Protein AF-A0A6F8XKC9-F1 (afdb_monomer)

Sequence (274 aa):
MTTPLPLPPPVPLPIDAAGFDDLIERVRRLLQRVSDTADRLVDNALGVARGLPAFLARRVVRLIEEFVELVRRLRALVLRMVAPAGNPARVWETGRRWVEDFAGPLSDQVGKIDPDHLAAGYEWEGRAADAYLDAAARQRAALTALQTIGGDLDTALSRLAIGICGFWLAIAAALCSAVLQMIGAAIAAASGAGAPAALVLATTTVATACAAIAGAAAALAAVVEWVSDAITTIRHRLADHGAFPDGAWPAPASTRFADASMTDGTPSDWTLDR

Solvent-accessible surface area (backbone atoms only — not comparable to full-atom values): 14547 Å² total; per-residue (Å²): 136,82,73,78,74,76,76,76,79,81,80,76,70,94,56,52,60,67,56,45,54,53,46,53,51,48,38,53,54,38,53,49,49,40,50,59,44,48,53,53,32,47,54,38,34,54,59,43,32,74,78,43,60,70,73,56,24,52,52,43,52,52,46,46,53,56,33,53,52,48,52,51,50,46,49,53,54,52,55,66,49,57,77,73,65,74,55,39,49,61,39,29,51,52,11,48,44,34,32,64,75,45,19,44,60,34,50,58,48,35,65,68,42,30,55,94,74,35,64,53,73,80,79,44,79,57,75,69,36,52,45,48,46,54,29,32,49,43,41,31,49,31,38,50,53,52,29,50,48,20,51,52,46,22,54,40,28,38,51,46,19,48,37,52,52,52,31,53,50,47,43,40,50,34,40,51,53,33,39,57,53,33,51,54,21,33,57,40,15,65,67,49,86,35,22,64,61,19,42,53,51,36,37,50,40,51,52,50,31,46,51,50,42,52,51,31,51,52,56,37,49,55,47,52,50,53,38,50,51,50,53,50,52,47,50,51,57,73,69,44,41,89,48,17,57,95,77,34,77,57,70,60,60,58,75,67,55,65,76,78,55,74,78,78,83,56,96,52,66,62,71,80,87,126

Radius of gyration: 32.86 Å; Cα contacts (8 Å, |Δi|>4): 281; chains: 1; bounding box: 74×29×102 Å

Foldseek 3Di:
DPDPPPQPPQDDAPAAQVRLVVLLVLLVVLLVLLVVLLVLLLVLLQVLLVVDDPVVSVLSVVLNVLLVVLNVVLSVVSVVCSVCLDGLNVLLVVLVCLQVVPLVVLVVVLVVLQLVPDCLVVPPDDPLSVLSNVLSVLLSLLSSLSSVLSSLSNVLSSLLSNLSVQLSVQLSVLSVQLSVQSNVLSVQSNVSVRSSVSSVSNSVSSVVSVVSNVVSVVSSVVSVVVSVVSVVVSVVSLVDCPSPPVSHRRDRPVVQCVVVDCPDPRPNPPDDDD

pLDDT: mean 86.4, std 12.62, range [37.88, 97.44]

Nearest PDB structures (foldseek):
  3o1h-assembly1_A  TM=2.817E-01  e=2.895E-01  Vibrio parahaemolyticus
  3qwe-assembly1_A-2  TM=2.199E-01  e=7.852E-01  Homo sapiens

Mean predicted aligned error: 8.28 Å

Secondary structure (DSSP, 8-state):
--PPPPPPPPPPPSS-HHHHHHHHHHHHHHHHHHHHHHHHHHHHHHHHHTTS-HHHHHHHHHHHHHHHHHHHHHHHHHHHHHTT---HHHHHHHHHHIIIIIIHHHHHHHHHT-GGG-THHHH--SHHHHHHHHHHHHHHHHHHHHHHHHHHHHHHHHHHHHHHHHHHHHHHHHHHHHHHHHHHHHHHHHTSTTHHHHHHHHHHHHHHHHHHHHHHHHHHHHHHHHHHHHHHHHHHHHH-TTSSGGGS----GGGGGTT--SSS--TT------

Organism: NCBI:txid1076124

Structure (mmCIF, N/CA/C/O backbone):
data_AF-A0A6F8XKC9-F1
#
_entry.id   AF-A0A6F8XKC9-F1
#
loop_
_atom_site.group_PDB
_atom_site.id
_atom_site.type_symbol
_atom_site.label_atom_id
_atom_site.label_alt_id
_atom_site.label_comp_id
_atom_site.label_asym_id
_atom_site.label_entity_id
_atom_site.label_seq_id
_atom_site.pdbx_PDB_ins_code
_atom_site.Cartn_x
_atom_site.Cartn_y
_atom_site.Cartn_z
_atom_site.occupancy
_atom_site.B_iso_or_equiv
_atom_site.auth_seq_id
_atom_site.auth_comp_id
_atom_site.auth_asym_id
_atom_site.auth_atom_id
_atom_site.pdbx_PDB_model_num
ATOM 1 N N . MET A 1 1 ? -18.068 15.557 32.771 1.00 40.53 1 MET A N 1
ATOM 2 C CA . MET A 1 1 ? -18.751 14.864 31.660 1.00 40.53 1 MET A CA 1
ATOM 3 C C . MET A 1 1 ? -18.073 15.234 30.353 1.00 40.53 1 MET A C 1
ATOM 5 O O . MET A 1 1 ? -18.294 16.322 29.844 1.00 40.53 1 MET A O 1
ATOM 9 N N . THR A 1 2 ? -17.182 14.384 29.849 1.00 37.88 2 THR A N 1
ATOM 10 C CA . THR A 1 2 ? -16.664 14.490 28.478 1.00 37.88 2 THR A CA 1
ATOM 11 C C . THR A 1 2 ? -17.641 13.761 27.573 1.00 37.88 2 THR A C 1
ATOM 13 O O . THR A 1 2 ? -17.734 12.538 27.630 1.00 37.88 2 THR A O 1
ATOM 16 N N . THR A 1 3 ? -18.412 14.509 26.786 1.00 43.16 3 THR A N 1
ATOM 17 C CA . THR A 1 3 ? -19.211 13.966 25.685 1.00 43.16 3 THR A CA 1
ATOM 18 C C . THR A 1 3 ? -18.301 13.066 24.842 1.00 43.16 3 THR A C 1
ATOM 20 O O . THR A 1 3 ? -17.186 13.505 24.533 1.00 43.16 3 THR A O 1
ATOM 23 N N . PRO A 1 4 ? -18.699 11.823 24.504 1.00 48.69 4 PRO A N 1
ATOM 24 C CA . PRO A 1 4 ? -17.891 10.981 23.633 1.00 48.69 4 PRO A CA 1
ATOM 25 C C . PRO A 1 4 ? -17.605 11.769 22.355 1.00 48.69 4 PRO A C 1
ATOM 27 O O . PRO A 1 4 ? -18.525 12.296 21.724 1.00 48.69 4 PRO A O 1
ATOM 30 N N . LEU A 1 5 ? -16.316 11.941 22.048 1.00 49.34 5 LEU A N 1
ATOM 31 C CA . LEU A 1 5 ? -15.878 12.679 20.870 1.00 49.34 5 LEU A CA 1
ATOM 32 C C . LEU A 1 5 ? -16.593 12.080 19.652 1.00 49.34 5 LEU A C 1
ATOM 34 O O . LEU A 1 5 ? -16.543 10.857 19.483 1.00 49.34 5 LEU A O 1
ATOM 38 N N . PRO A 1 6 ? -17.272 12.898 18.825 1.00 56.84 6 PRO A N 1
ATOM 39 C CA . PRO A 1 6 ? -17.874 12.402 17.601 1.00 56.84 6 PRO A CA 1
ATOM 40 C C . PRO A 1 6 ? -16.792 11.692 16.794 1.00 56.84 6 PRO A C 1
ATOM 42 O O . PRO A 1 6 ? -15.686 12.220 16.638 1.00 56.84 6 PRO A O 1
ATOM 45 N N . LEU A 1 7 ? -17.105 10.478 16.333 1.00 58.25 7 LEU A N 1
ATOM 46 C CA . LEU A 1 7 ? -16.176 9.707 15.520 1.00 58.25 7 LEU A CA 1
ATOM 47 C C . LEU A 1 7 ? -15.734 10.583 14.337 1.00 58.25 7 LEU A C 1
ATOM 49 O O . LEU A 1 7 ? -16.585 11.232 13.715 1.00 58.25 7 LEU A O 1
ATOM 53 N N . PRO A 1 8 ? -14.424 10.662 14.048 1.00 56.69 8 PRO A N 1
ATOM 54 C CA . PRO A 1 8 ? -13.951 11.437 12.916 1.00 56.69 8 PRO A CA 1
ATOM 55 C C . PRO A 1 8 ? -14.656 10.945 11.644 1.00 56.69 8 PRO A C 1
ATOM 57 O O . PRO A 1 8 ? -14.865 9.739 11.493 1.00 56.69 8 PRO A O 1
ATOM 60 N N . PRO A 1 9 ? -15.051 11.852 10.732 1.00 61.00 9 PRO A N 1
ATOM 61 C CA . PRO A 1 9 ? -15.710 11.444 9.504 1.00 61.00 9 PRO A CA 1
ATOM 62 C C . PRO A 1 9 ? -14.794 10.496 8.718 1.00 61.00 9 PRO A C 1
ATOM 64 O O . PRO A 1 9 ? -13.578 10.725 8.672 1.00 61.00 9 PRO A O 1
ATOM 67 N N . PRO A 1 10 ? -15.353 9.448 8.087 1.00 63.78 10 PRO A N 1
ATOM 68 C CA . PRO A 1 10 ? -14.556 8.482 7.353 1.00 63.78 10 PRO A CA 1
ATOM 69 C C . PRO A 1 10 ? -13.802 9.196 6.234 1.00 63.78 10 PRO A C 1
ATOM 71 O O . PRO A 1 10 ? -14.383 9.954 5.451 1.00 63.78 10 PRO A O 1
ATOM 74 N N . VAL A 1 11 ? -12.494 8.952 6.154 1.00 71.69 11 VAL A N 1
ATOM 75 C CA . VAL A 1 11 ? -11.682 9.487 5.061 1.00 71.69 11 VAL A CA 1
ATOM 76 C C . VAL A 1 11 ? -12.147 8.803 3.773 1.00 71.69 11 VAL A C 1
ATOM 78 O O . VAL A 1 11 ? -12.143 7.567 3.711 1.00 71.69 11 VAL A O 1
ATOM 81 N N . PRO A 1 12 ? -12.579 9.565 2.751 1.00 78.62 12 PRO A N 1
ATOM 82 C CA . PRO A 1 12 ? -13.036 8.971 1.508 1.00 78.62 12 PRO A CA 1
ATOM 83 C C . PRO A 1 12 ? -11.882 8.232 0.836 1.00 78.62 12 PRO A C 1
ATOM 85 O O . PRO A 1 12 ? -10.739 8.700 0.830 1.00 78.62 12 PRO A O 1
ATOM 88 N N . LEU A 1 13 ? -12.189 7.077 0.246 1.00 84.06 13 LEU A N 1
ATOM 89 C CA . LEU A 1 13 ? -11.218 6.377 -0.577 1.00 84.06 13 LEU A CA 1
ATOM 90 C C . LEU A 1 13 ? -10.828 7.243 -1.781 1.00 84.06 13 LEU A C 1
ATOM 92 O O . LEU A 1 13 ? -11.715 7.739 -2.477 1.00 84.06 13 LEU A O 1
ATOM 96 N N . PRO A 1 14 ? -9.524 7.383 -2.081 1.00 83.25 14 PRO A N 1
ATOM 97 C CA . PRO A 1 14 ? -9.083 8.115 -3.265 1.00 83.25 14 PRO A CA 1
ATOM 98 C C . PRO A 1 14 ? -9.543 7.474 -4.580 1.00 83.25 14 PRO A C 1
ATOM 100 O O . PRO A 1 14 ? -9.649 8.160 -5.593 1.00 83.25 14 PRO A O 1
ATOM 103 N N . ILE A 1 15 ? -9.751 6.154 -4.574 1.00 87.44 15 ILE A N 1
ATOM 104 C CA . ILE A 1 15 ? -10.117 5.348 -5.739 1.00 87.44 15 ILE A CA 1
ATOM 105 C C . ILE A 1 15 ? -11.102 4.273 -5.275 1.00 87.44 15 ILE A C 1
ATOM 107 O O . ILE A 1 15 ? -10.878 3.636 -4.243 1.00 87.44 15 ILE A O 1
ATOM 111 N N . ASP A 1 16 ? -12.181 4.079 -6.026 1.00 89.31 16 ASP A N 1
ATOM 112 C CA . ASP A 1 16 ? -13.144 3.001 -5.810 1.00 89.31 16 ASP A CA 1
ATOM 113 C C . ASP A 1 16 ? -12.623 1.650 -6.342 1.00 89.31 16 ASP A C 1
ATOM 115 O O . ASP A 1 16 ? -11.510 1.541 -6.860 1.00 89.31 16 ASP A O 1
ATOM 119 N N . ALA A 1 17 ? -13.410 0.581 -6.185 1.00 88.56 17 ALA A N 1
ATOM 120 C CA . ALA A 1 17 ? -12.998 -0.759 -6.612 1.00 88.56 17 ALA A CA 1
ATOM 121 C C . ALA A 1 17 ? -12.720 -0.833 -8.126 1.00 88.56 17 ALA A C 1
ATOM 123 O O . ALA A 1 17 ? -11.692 -1.367 -8.535 1.00 88.56 17 ALA A O 1
ATOM 124 N N . ALA A 1 18 ? -13.601 -0.249 -8.944 1.00 90.50 18 ALA A N 1
ATOM 125 C CA . ALA A 1 18 ? -13.449 -0.240 -10.397 1.00 90.50 18 ALA A CA 1
ATOM 126 C C . ALA A 1 18 ? -12.224 0.578 -10.832 1.00 90.50 18 ALA A C 1
ATOM 128 O O . ALA A 1 18 ? -11.403 0.104 -11.618 1.00 90.50 18 ALA A O 1
ATOM 129 N N . GLY A 1 19 ? -12.041 1.772 -10.263 1.00 92.19 19 GLY A N 1
ATOM 130 C CA . GLY A 1 19 ? -10.867 2.596 -10.518 1.00 92.19 19 GLY A CA 1
ATOM 131 C C . GLY A 1 19 ? -9.566 1.928 -10.071 1.00 92.19 19 GLY A C 1
ATOM 132 O O . GLY A 1 19 ? -8.515 2.161 -10.673 1.00 92.19 19 GLY A O 1
ATOM 133 N N . PHE A 1 20 ? -9.608 1.080 -9.038 1.00 94.38 20 PHE A N 1
ATOM 134 C CA . PHE A 1 20 ? -8.446 0.312 -8.601 1.00 94.38 20 PHE A CA 1
ATOM 135 C C . PHE A 1 20 ? -8.072 -0.776 -9.613 1.00 94.38 20 PHE A C 1
ATOM 137 O O . PHE A 1 20 ? -6.900 -0.885 -9.979 1.00 94.38 20 PHE A O 1
ATOM 144 N N . ASP A 1 21 ? -9.046 -1.527 -10.124 1.00 93.75 21 ASP A N 1
ATOM 145 C CA . ASP A 1 21 ? -8.809 -2.522 -11.174 1.00 93.75 21 ASP A CA 1
ATOM 146 C C . ASP A 1 21 ? -8.243 -1.865 -12.447 1.00 93.75 21 ASP A C 1
ATOM 148 O O . ASP A 1 21 ? -7.247 -2.336 -13.013 1.00 93.75 21 ASP A O 1
ATOM 152 N N . ASP A 1 22 ? -8.789 -0.708 -12.833 1.00 95.56 22 ASP A N 1
ATOM 153 C CA . ASP A 1 22 ? -8.279 0.107 -13.940 1.00 95.56 22 ASP A CA 1
ATOM 154 C C . ASP A 1 22 ? -6.838 0.584 -13.708 1.00 95.56 22 ASP A C 1
ATOM 156 O O . ASP A 1 22 ? -6.030 0.633 -14.648 1.00 95.56 22 ASP A O 1
ATOM 160 N N . LEU A 1 23 ? -6.488 0.928 -12.466 1.00 96.25 23 LEU A N 1
ATOM 161 C CA . LEU A 1 23 ? -5.134 1.321 -12.080 1.00 96.25 23 LEU A CA 1
ATOM 162 C C . LEU A 1 23 ? -4.154 0.149 -12.197 1.00 96.25 23 LEU A C 1
ATOM 164 O O . LEU A 1 23 ? -3.072 0.324 -12.767 1.00 96.25 23 LEU A O 1
ATOM 168 N N . ILE A 1 24 ? -4.517 -1.042 -11.715 1.00 96.00 24 ILE A N 1
ATOM 169 C CA . ILE A 1 24 ? -3.687 -2.249 -11.854 1.00 96.00 24 ILE A CA 1
ATOM 170 C C . ILE A 1 24 ? -3.470 -2.577 -13.330 1.00 96.00 24 ILE A C 1
ATOM 172 O O . ILE A 1 24 ? -2.340 -2.841 -13.757 1.00 96.00 24 ILE A O 1
ATOM 176 N N . GLU A 1 25 ? -4.519 -2.494 -14.143 1.00 95.75 25 GLU A N 1
ATOM 177 C CA . GLU A 1 25 ? -4.409 -2.746 -15.576 1.00 95.75 25 GLU A CA 1
ATOM 178 C C . GLU A 1 25 ? -3.569 -1.665 -16.273 1.00 95.75 25 GLU A C 1
ATOM 180 O O . GLU A 1 25 ? -2.736 -1.959 -17.134 1.00 95.75 25 GLU A O 1
ATOM 185 N N . ARG A 1 26 ? -3.668 -0.402 -15.841 1.00 96.38 26 ARG A N 1
ATOM 186 C CA . ARG A 1 26 ? -2.768 0.668 -16.295 1.00 96.38 26 ARG A CA 1
ATOM 187 C C . ARG A 1 26 ? -1.309 0.371 -15.957 1.00 96.38 26 ARG A C 1
ATOM 189 O O . ARG A 1 26 ? -0.455 0.592 -16.815 1.00 96.38 26 ARG A O 1
ATOM 196 N N . VAL A 1 27 ? -1.011 -0.131 -14.760 1.00 97.06 27 VAL A N 1
ATOM 197 C CA . VAL A 1 27 ? 0.348 -0.535 -14.366 1.00 97.06 27 VAL A CA 1
ATOM 198 C C . VAL A 1 27 ? 0.868 -1.653 -15.269 1.00 97.06 27 VAL A C 1
ATOM 200 O O . VAL A 1 27 ? 1.987 -1.543 -15.773 1.00 97.06 27 VAL A O 1
ATOM 203 N N . ARG A 1 28 ? 0.057 -2.679 -15.561 1.00 96.12 28 ARG A N 1
ATOM 204 C CA . ARG A 1 28 ? 0.429 -3.755 -16.502 1.00 96.12 28 ARG A CA 1
ATOM 205 C C . ARG A 1 28 ? 0.722 -3.216 -17.900 1.00 96.12 28 ARG A C 1
ATOM 207 O O . ARG A 1 28 ? 1.771 -3.526 -18.464 1.00 96.12 28 ARG A O 1
ATOM 214 N N . ARG A 1 29 ? -0.149 -2.352 -18.434 1.00 97.12 29 ARG A N 1
ATOM 215 C CA . ARG A 1 29 ? 0.058 -1.704 -19.742 1.00 97.12 29 ARG A CA 1
ATOM 216 C C . ARG A 1 29 ? 1.333 -0.866 -19.777 1.00 97.12 29 ARG A C 1
ATOM 218 O O . ARG A 1 29 ? 2.063 -0.908 -20.763 1.00 97.12 29 ARG A O 1
ATOM 225 N N . LEU A 1 30 ? 1.611 -0.096 -18.725 1.00 97.25 30 LEU A N 1
ATOM 226 C CA . LEU A 1 30 ? 2.836 0.702 -18.634 1.00 97.25 30 LEU A CA 1
ATOM 227 C C . LEU A 1 30 ? 4.079 -0.188 -18.569 1.00 97.25 30 LEU A C 1
ATOM 229 O O . LEU A 1 30 ? 5.056 0.097 -19.254 1.00 97.25 30 LEU A O 1
ATOM 233 N N . LEU A 1 31 ? 4.028 -1.287 -17.818 1.00 96.50 31 LEU A N 1
ATOM 234 C CA . LEU A 1 31 ? 5.126 -2.247 -17.742 1.00 96.50 31 LEU A CA 1
ATOM 235 C C . LEU A 1 31 ? 5.408 -2.920 -19.094 1.00 96.50 31 LEU A C 1
ATOM 237 O O . LEU A 1 31 ? 6.569 -3.096 -19.471 1.00 96.50 31 LEU A O 1
ATOM 241 N N . GLN A 1 32 ? 4.356 -3.249 -19.847 1.00 96.81 32 GLN A N 1
ATOM 242 C CA . GLN A 1 32 ? 4.504 -3.754 -21.210 1.00 96.81 32 GLN A CA 1
ATOM 243 C C . GLN A 1 32 ? 5.158 -2.704 -22.115 1.00 96.81 32 GLN A C 1
ATOM 245 O O . GLN A 1 32 ? 6.138 -3.005 -22.785 1.00 96.81 32 GLN A O 1
ATOM 250 N N . ARG A 1 33 ? 4.705 -1.444 -22.054 1.00 96.50 33 ARG A N 1
ATOM 251 C CA . ARG A 1 33 ? 5.308 -0.344 -22.828 1.00 96.50 33 ARG A CA 1
ATOM 252 C C . ARG A 1 33 ? 6.779 -0.108 -22.497 1.00 96.50 33 ARG A C 1
ATOM 2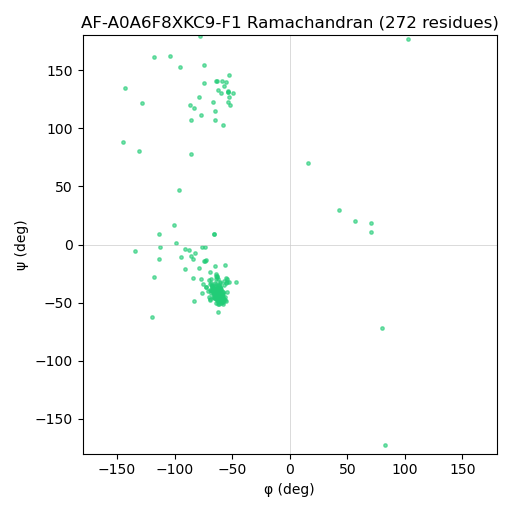54 O O . ARG A 1 33 ? 7.539 0.227 -23.404 1.00 96.50 33 ARG A O 1
ATOM 261 N N . VAL A 1 34 ? 7.187 -0.267 -21.235 1.00 95.44 34 VAL A N 1
ATOM 262 C CA . VAL A 1 34 ? 8.609 -0.236 -20.851 1.00 95.44 34 VAL A CA 1
ATOM 263 C C . VAL A 1 34 ? 9.373 -1.324 -21.603 1.00 95.44 34 VAL A C 1
ATOM 265 O O . VAL A 1 34 ? 10.406 -1.025 -22.190 1.00 95.44 34 VAL A O 1
ATOM 268 N N . SER A 1 35 ? 8.848 -2.550 -21.643 1.00 95.62 35 SER A N 1
ATOM 269 C CA . SER A 1 35 ? 9.491 -3.677 -22.334 1.00 95.62 35 SER A CA 1
ATOM 270 C C . SER A 1 35 ? 9.589 -3.427 -23.844 1.00 95.62 35 SER A C 1
ATOM 272 O O . SER A 1 35 ? 10.686 -3.447 -24.391 1.00 95.62 35 SER A O 1
ATOM 274 N N . ASP A 1 36 ? 8.485 -3.044 -24.491 1.00 96.06 36 ASP A N 1
ATOM 275 C CA . ASP A 1 36 ? 8.463 -2.767 -25.934 1.00 96.06 36 ASP A CA 1
ATOM 276 C C . ASP A 1 36 ? 9.422 -1.620 -26.317 1.00 96.06 36 ASP A C 1
ATOM 278 O O . ASP A 1 36 ? 10.050 -1.625 -27.376 1.00 96.06 36 ASP A O 1
ATOM 282 N N . THR A 1 37 ? 9.534 -0.601 -25.458 1.00 94.50 37 THR A N 1
ATOM 283 C CA . THR A 1 37 ? 10.434 0.540 -25.687 1.00 94.50 37 THR A CA 1
ATOM 284 C C . THR A 1 37 ? 11.893 0.163 -25.421 1.00 94.50 37 THR A C 1
ATOM 286 O O . THR A 1 37 ? 12.781 0.651 -26.120 1.00 94.50 37 THR A O 1
ATOM 289 N N . ALA A 1 38 ? 12.148 -0.718 -24.448 1.00 94.56 38 ALA A N 1
ATOM 290 C CA . ALA A 1 38 ? 13.472 -1.271 -24.193 1.00 94.56 38 ALA A CA 1
ATOM 291 C C . ALA A 1 38 ? 13.973 -2.077 -25.395 1.00 94.56 38 ALA A C 1
ATOM 293 O O . ALA A 1 38 ? 15.091 -1.836 -25.845 1.00 94.56 38 ALA A O 1
ATOM 294 N N . ASP A 1 39 ? 13.137 -2.950 -25.958 1.00 95.50 39 ASP A N 1
ATOM 295 C CA . ASP A 1 39 ? 13.497 -3.767 -27.121 1.00 95.50 39 ASP A CA 1
ATOM 296 C C . ASP A 1 39 ? 13.863 -2.884 -28.324 1.00 95.50 39 ASP A C 1
ATOM 298 O O . ASP A 1 39 ? 14.934 -3.037 -28.909 1.00 95.50 39 ASP A O 1
ATOM 302 N N . ARG A 1 40 ? 13.058 -1.850 -28.611 1.00 92.69 40 ARG A N 1
ATOM 303 C CA . ARG A 1 40 ? 13.369 -0.864 -29.667 1.00 92.69 40 ARG A CA 1
ATOM 304 C C . ARG A 1 40 ? 14.686 -0.130 -29.429 1.00 92.69 40 ARG A C 1
ATOM 306 O O . ARG A 1 40 ? 15.431 0.122 -30.375 1.00 92.69 40 ARG A O 1
ATOM 313 N N . LEU A 1 41 ? 14.966 0.259 -28.184 1.00 92.31 41 LEU A N 1
ATOM 314 C CA . LEU A 1 41 ? 16.217 0.931 -27.837 1.00 92.31 41 LEU A CA 1
ATOM 315 C C . LEU A 1 41 ? 17.418 0.009 -28.076 1.00 92.31 41 LEU A C 1
ATOM 317 O O . LEU A 1 41 ? 18.423 0.452 -28.635 1.00 92.31 41 LEU A O 1
ATOM 321 N N . VAL A 1 42 ? 17.305 -1.259 -27.675 1.00 94.06 42 VAL A N 1
ATOM 322 C CA . VAL A 1 42 ? 18.342 -2.277 -27.870 1.00 94.06 42 VAL A CA 1
ATOM 323 C C . VAL A 1 42 ? 18.582 -2.526 -29.356 1.00 94.06 42 VAL A C 1
ATOM 325 O O . VAL A 1 42 ? 19.732 -2.472 -29.789 1.00 94.06 42 VAL A O 1
ATOM 328 N N . ASP A 1 43 ? 17.528 -2.711 -30.148 1.00 93.00 43 ASP A N 1
ATOM 329 C CA . ASP A 1 43 ? 17.634 -2.931 -31.594 1.00 93.00 43 ASP A CA 1
ATOM 330 C C . ASP A 1 43 ? 18.317 -1.756 -32.302 1.00 93.00 43 ASP A C 1
ATOM 332 O O . ASP A 1 43 ? 19.253 -1.951 -33.086 1.00 93.00 43 ASP A O 1
ATOM 336 N N . ASN A 1 44 ? 17.917 -0.523 -31.971 1.00 90.00 44 ASN A N 1
ATOM 337 C CA . ASN A 1 44 ? 18.544 0.686 -32.503 1.00 90.00 44 ASN A CA 1
ATOM 338 C C . ASN A 1 44 ? 20.030 0.757 -32.124 1.00 90.00 44 ASN A C 1
ATOM 340 O O . ASN A 1 44 ? 20.885 1.006 -32.977 1.00 90.00 44 ASN A O 1
ATOM 344 N N . ALA A 1 45 ? 20.360 0.506 -30.856 1.00 88.94 45 ALA A N 1
ATOM 345 C CA . ALA A 1 45 ? 21.735 0.566 -30.374 1.00 88.94 45 ALA A CA 1
ATOM 346 C C . ALA A 1 45 ? 22.629 -0.529 -30.984 1.00 88.94 45 ALA A C 1
ATOM 348 O O . ALA A 1 45 ? 23.773 -0.248 -31.349 1.00 88.94 45 ALA A O 1
ATOM 349 N N . LEU A 1 46 ? 22.117 -1.754 -31.152 1.00 90.94 46 LEU A N 1
ATOM 350 C CA . LEU A 1 46 ? 22.820 -2.840 -31.845 1.00 90.94 46 LEU A CA 1
ATOM 351 C C . LEU A 1 46 ? 23.030 -2.522 -33.325 1.00 90.94 46 LEU A C 1
ATOM 353 O O . LEU A 1 46 ? 24.101 -2.810 -33.863 1.00 90.94 46 LEU A O 1
ATOM 357 N N . GLY A 1 47 ? 22.043 -1.903 -33.977 1.00 89.62 47 GLY A N 1
ATOM 358 C CA . GLY A 1 47 ? 22.163 -1.420 -35.352 1.00 89.62 47 GLY A CA 1
ATOM 359 C C . GLY A 1 47 ? 23.335 -0.453 -35.516 1.00 89.62 47 GLY A C 1
ATOM 360 O O . GLY A 1 47 ? 24.178 -0.650 -36.391 1.00 89.62 47 GLY A O 1
ATOM 361 N N . VAL A 1 48 ? 23.447 0.531 -34.619 1.00 87.19 48 VAL A N 1
ATOM 362 C CA . VAL A 1 48 ? 24.562 1.492 -34.608 1.00 87.19 48 VAL A CA 1
ATOM 363 C C . VAL A 1 48 ? 25.893 0.809 -34.291 1.00 87.19 48 VAL A C 1
ATOM 365 O O . VAL A 1 48 ? 26.894 1.085 -34.952 1.00 87.19 48 VAL A O 1
ATOM 368 N N . ALA A 1 49 ? 25.925 -0.111 -33.322 1.00 87.94 49 ALA A N 1
ATOM 369 C CA . ALA A 1 49 ? 27.152 -0.788 -32.899 1.00 87.94 49 ALA A CA 1
ATOM 370 C C . ALA A 1 49 ? 27.863 -1.531 -34.042 1.00 87.94 49 ALA A C 1
ATOM 372 O O . ALA A 1 49 ? 29.092 -1.585 -34.049 1.00 87.94 49 ALA A O 1
ATOM 373 N N . ARG A 1 50 ? 27.118 -2.051 -35.028 1.00 88.12 50 ARG A N 1
ATOM 374 C CA . ARG A 1 50 ? 27.680 -2.730 -36.213 1.00 88.12 50 ARG A CA 1
ATOM 375 C C . ARG A 1 50 ? 28.540 -1.814 -37.088 1.00 88.12 50 ARG A C 1
ATOM 377 O O . ARG A 1 50 ? 29.438 -2.308 -37.760 1.00 88.12 50 ARG A O 1
ATOM 384 N N . GLY A 1 51 ? 28.273 -0.507 -37.082 1.00 86.31 51 GLY A N 1
ATOM 385 C CA . GLY A 1 51 ? 29.037 0.488 -37.841 1.00 86.31 51 GLY A CA 1
ATOM 386 C C . GLY A 1 51 ? 30.215 1.099 -37.076 1.00 86.31 51 GLY A C 1
ATOM 387 O O . GLY A 1 51 ? 30.951 1.905 -37.641 1.00 86.31 51 GLY A O 1
ATOM 388 N N . LEU A 1 52 ? 30.397 0.759 -35.795 1.00 87.25 52 LEU A N 1
ATOM 389 C CA . LEU A 1 52 ? 31.398 1.385 -34.932 1.00 87.25 52 LEU A CA 1
ATOM 390 C C . LEU A 1 52 ? 32.715 0.590 -34.870 1.00 87.25 52 LEU A C 1
ATOM 392 O O . LEU A 1 52 ? 32.713 -0.639 -34.953 1.00 87.25 52 LEU A O 1
ATOM 396 N N . PRO A 1 53 ? 33.854 1.263 -34.607 1.00 89.81 53 PRO A N 1
ATOM 397 C CA . PRO A 1 53 ? 35.096 0.599 -34.224 1.00 89.81 53 PRO A CA 1
ATOM 398 C C . PRO A 1 53 ? 34.905 -0.359 -33.040 1.00 89.81 53 PRO A C 1
ATOM 400 O O . PRO A 1 53 ? 34.164 -0.067 -32.098 1.00 89.81 53 PRO A O 1
ATOM 403 N N . ALA A 1 54 ? 35.655 -1.465 -33.024 1.00 89.62 54 ALA A N 1
ATOM 404 C CA . ALA A 1 54 ? 35.486 -2.553 -32.054 1.00 89.62 54 ALA A CA 1
ATOM 405 C C . ALA A 1 54 ? 35.548 -2.124 -30.572 1.00 89.62 54 ALA A C 1
ATOM 407 O O . ALA A 1 54 ? 34.953 -2.769 -29.709 1.00 89.62 54 ALA A O 1
ATOM 408 N N . PHE A 1 55 ? 36.275 -1.055 -30.230 1.00 85.25 55 PHE A N 1
ATOM 409 C CA . PHE A 1 55 ? 36.309 -0.546 -28.854 1.00 85.25 55 PHE A CA 1
ATOM 410 C C . PHE A 1 55 ? 34.998 0.152 -28.446 1.00 85.25 55 PHE A C 1
ATOM 412 O O . PHE A 1 55 ? 34.549 -0.028 -27.315 1.00 85.25 55 PHE A O 1
ATOM 419 N N . LEU A 1 56 ? 34.349 0.881 -29.361 1.00 86.44 56 LEU A N 1
ATOM 420 C CA . LEU A 1 56 ? 33.052 1.523 -29.120 1.00 86.44 56 LEU A CA 1
ATOM 421 C C . LEU A 1 56 ? 31.910 0.510 -29.168 1.00 86.44 56 LEU A C 1
ATOM 423 O O . LEU A 1 56 ? 31.052 0.534 -28.289 1.00 86.44 56 LEU A O 1
ATOM 427 N N . ALA A 1 57 ? 31.935 -0.420 -30.126 1.00 89.00 57 ALA A N 1
ATOM 428 C CA . ALA A 1 57 ? 30.946 -1.492 -30.215 1.00 89.00 57 ALA A CA 1
ATOM 429 C C . ALA A 1 57 ? 30.890 -2.317 -28.914 1.00 89.00 57 ALA A C 1
ATOM 431 O O . ALA A 1 57 ? 29.814 -2.521 -28.356 1.00 89.00 57 ALA A O 1
ATOM 432 N N . ARG A 1 58 ? 32.053 -2.692 -28.352 1.00 90.06 58 ARG A N 1
ATOM 433 C CA . ARG A 1 58 ? 32.136 -3.380 -27.047 1.00 90.06 58 ARG A CA 1
ATOM 434 C C . ARG A 1 58 ? 31.531 -2.568 -25.900 1.00 90.06 58 ARG A C 1
ATOM 436 O O . ARG A 1 58 ? 30.895 -3.141 -25.020 1.00 90.06 58 ARG A O 1
ATOM 443 N N . ARG A 1 59 ? 31.717 -1.244 -25.897 1.00 88.12 59 ARG A N 1
ATOM 444 C CA . ARG A 1 59 ? 31.126 -0.362 -24.879 1.00 88.12 59 ARG A CA 1
ATOM 445 C C . ARG A 1 59 ? 29.601 -0.314 -24.989 1.00 88.12 59 ARG A C 1
ATOM 447 O O . ARG A 1 59 ? 28.933 -0.368 -23.965 1.00 88.12 59 ARG A O 1
ATOM 454 N N . VAL A 1 60 ? 29.066 -0.236 -26.207 1.00 89.44 60 VAL A N 1
ATOM 455 C CA . VAL A 1 60 ? 27.615 -0.241 -26.458 1.00 89.44 60 VAL A CA 1
ATOM 456 C C . VAL A 1 60 ? 26.986 -1.561 -26.013 1.00 89.44 60 VAL A C 1
ATOM 458 O O . VAL A 1 60 ? 25.994 -1.536 -25.295 1.00 89.44 60 VAL A O 1
ATOM 461 N N . VAL A 1 61 ? 27.593 -2.701 -26.359 1.00 92.12 61 VAL A N 1
ATOM 462 C CA . VAL A 1 61 ? 27.099 -4.028 -25.945 1.00 92.12 61 VAL A CA 1
ATOM 463 C C . VAL A 1 61 ? 27.035 -4.155 -24.421 1.00 92.12 61 VAL A C 1
ATOM 465 O O . VAL A 1 61 ? 26.006 -4.566 -23.897 1.00 92.12 61 VAL A O 1
ATOM 468 N N . ARG A 1 62 ? 28.071 -3.711 -23.696 1.00 92.50 62 ARG A N 1
ATOM 469 C CA . ARG A 1 62 ? 28.058 -3.722 -22.222 1.00 92.50 62 ARG A CA 1
ATOM 470 C C . ARG A 1 62 ? 26.909 -2.892 -21.640 1.00 92.50 62 ARG A C 1
ATOM 472 O O . ARG A 1 62 ? 26.226 -3.339 -20.727 1.00 92.50 62 ARG A O 1
ATOM 479 N N . LEU A 1 63 ? 26.680 -1.694 -22.180 1.00 92.56 63 LEU A N 1
ATOM 480 C CA . LEU A 1 63 ? 25.586 -0.828 -21.730 1.00 92.56 63 LEU A CA 1
ATOM 481 C C . LEU A 1 63 ? 24.208 -1.448 -22.004 1.00 92.56 63 LEU A C 1
ATOM 483 O O . LEU A 1 63 ? 23.298 -1.288 -21.196 1.00 92.56 63 LEU A O 1
ATOM 487 N N . ILE A 1 64 ? 24.058 -2.168 -23.119 1.00 94.25 64 ILE A N 1
ATOM 488 C CA . ILE A 1 64 ? 22.841 -2.925 -23.436 1.00 94.25 64 ILE A CA 1
ATOM 489 C C . ILE A 1 64 ? 22.610 -4.036 -22.409 1.00 94.25 64 ILE A C 1
ATOM 491 O O . ILE A 1 64 ? 21.492 -4.181 -21.925 1.00 94.25 64 ILE A O 1
ATOM 495 N N . GLU A 1 65 ? 23.641 -4.807 -22.061 1.00 95.38 65 GLU A N 1
ATOM 496 C CA . GLU A 1 65 ? 23.534 -5.888 -21.070 1.00 95.38 65 GLU A CA 1
ATOM 497 C C . GLU A 1 65 ? 23.086 -5.355 -19.702 1.00 95.38 65 GLU A C 1
ATOM 499 O O . GLU A 1 65 ? 22.135 -5.878 -19.117 1.00 95.38 65 GLU A O 1
ATOM 504 N N . GLU A 1 66 ? 23.712 -4.272 -19.229 1.00 94.50 66 GLU A N 1
ATOM 505 C CA . GLU A 1 66 ? 23.337 -3.591 -17.982 1.00 94.50 66 GLU A CA 1
ATOM 506 C C . GLU A 1 66 ? 21.891 -3.073 -18.026 1.00 94.50 66 GLU A C 1
ATOM 508 O O . GLU A 1 66 ? 21.120 -3.266 -17.081 1.00 94.50 66 GLU A O 1
ATOM 513 N N . PHE A 1 67 ? 21.499 -2.450 -19.139 1.00 94.44 67 PHE A N 1
ATOM 514 C CA . PHE A 1 67 ? 20.149 -1.933 -19.344 1.00 94.44 67 PHE A CA 1
ATOM 515 C C . PHE A 1 67 ? 19.090 -3.045 -19.327 1.00 94.44 67 PHE A C 1
ATOM 517 O O . PHE A 1 67 ? 18.099 -2.955 -18.599 1.00 94.44 67 PHE A O 1
ATOM 524 N N . VAL A 1 68 ? 19.305 -4.119 -20.092 1.00 96.44 68 VAL A N 1
ATOM 525 C CA . VAL A 1 68 ? 18.377 -5.256 -20.188 1.00 96.44 68 VAL A CA 1
ATOM 526 C C . VAL A 1 68 ? 18.210 -5.938 -18.833 1.00 96.44 68 VAL A C 1
ATOM 528 O O . VAL A 1 68 ? 17.092 -6.296 -18.456 1.00 96.44 68 VAL A O 1
ATOM 531 N N . GLU A 1 69 ? 19.293 -6.092 -18.072 1.00 96.12 69 GLU A N 1
ATOM 532 C CA . GLU A 1 69 ? 19.232 -6.649 -16.722 1.00 96.12 69 GLU A CA 1
ATOM 533 C C . GLU A 1 69 ? 18.373 -5.783 -15.788 1.00 96.12 69 GLU A C 1
ATOM 535 O O . GLU A 1 69 ? 17.519 -6.306 -15.066 1.00 96.12 69 GLU A O 1
ATOM 540 N N . LEU A 1 70 ? 18.513 -4.455 -15.837 1.00 94.75 70 LEU A N 1
ATOM 541 C CA . LEU A 1 70 ? 17.667 -3.553 -15.051 1.00 94.75 70 LEU A CA 1
ATOM 542 C C . LEU A 1 70 ? 16.192 -3.621 -15.457 1.00 94.75 70 LEU A C 1
ATOM 544 O O . LEU A 1 70 ? 15.328 -3.660 -14.580 1.00 94.75 70 LEU A O 1
ATOM 548 N N . VAL A 1 71 ? 15.886 -3.683 -16.755 1.00 96.88 71 VAL A N 1
ATOM 549 C CA . VAL A 1 71 ? 14.502 -3.828 -17.244 1.00 96.88 71 VAL A CA 1
ATOM 550 C C . VAL A 1 71 ? 13.890 -5.144 -16.756 1.00 96.88 71 VAL A C 1
ATOM 552 O O . VAL A 1 71 ? 12.748 -5.165 -16.289 1.00 96.88 71 VAL A O 1
ATOM 555 N N . ARG A 1 72 ? 14.654 -6.243 -16.781 1.00 96.69 72 ARG A N 1
ATOM 556 C CA . ARG A 1 72 ? 14.211 -7.539 -16.239 1.00 96.69 72 ARG A CA 1
ATOM 557 C C . ARG A 1 72 ? 13.938 -7.469 -14.742 1.00 96.69 72 ARG A C 1
ATOM 559 O O . ARG A 1 72 ? 12.903 -7.969 -14.302 1.00 96.69 72 ARG A O 1
ATOM 566 N N . ARG A 1 73 ? 14.820 -6.827 -13.970 1.00 94.75 73 ARG A N 1
ATOM 567 C CA . ARG A 1 73 ? 14.628 -6.620 -12.524 1.00 94.75 73 ARG A CA 1
ATOM 568 C C . ARG A 1 73 ? 13.384 -5.799 -12.232 1.00 94.75 73 ARG A C 1
ATOM 570 O O . ARG A 1 73 ? 12.578 -6.219 -11.407 1.00 94.75 73 ARG A O 1
ATOM 577 N N . LEU A 1 74 ? 13.195 -4.683 -12.937 1.00 94.69 74 LEU A N 1
ATOM 578 C CA . LEU A 1 74 ? 12.002 -3.843 -12.822 1.00 94.69 74 LEU A CA 1
ATOM 579 C C . LEU A 1 74 ? 10.732 -4.665 -13.076 1.00 94.69 74 LEU A C 1
ATOM 581 O O . LEU A 1 74 ? 9.797 -4.639 -12.277 1.00 94.69 74 LEU A O 1
ATOM 585 N N . ARG A 1 75 ? 10.719 -5.448 -14.159 1.00 95.31 75 ARG A N 1
ATOM 586 C CA . ARG A 1 75 ? 9.587 -6.307 -14.518 1.00 95.31 75 ARG A CA 1
ATOM 587 C C . ARG A 1 75 ? 9.303 -7.368 -13.465 1.00 95.31 75 ARG A C 1
ATOM 589 O O . ARG A 1 75 ? 8.153 -7.517 -13.063 1.00 95.31 75 ARG A O 1
ATOM 596 N N . ALA A 1 76 ? 10.325 -8.081 -13.005 1.00 94.06 76 ALA A N 1
ATOM 597 C CA . ALA A 1 76 ? 10.172 -9.090 -11.962 1.00 94.06 76 ALA A CA 1
ATOM 598 C C . ALA A 1 76 ? 9.629 -8.479 -10.661 1.00 94.06 76 ALA A C 1
ATOM 600 O O . ALA A 1 76 ? 8.729 -9.044 -10.042 1.00 94.06 76 ALA A O 1
ATOM 601 N N . LEU A 1 77 ? 10.138 -7.303 -10.284 1.00 92.38 77 LEU A N 1
ATOM 602 C CA . LEU A 1 77 ? 9.719 -6.575 -9.093 1.00 92.38 77 LEU A CA 1
ATOM 603 C C . LEU A 1 77 ? 8.236 -6.191 -9.171 1.00 92.38 77 LEU A C 1
ATOM 605 O O . LEU A 1 77 ? 7.481 -6.527 -8.261 1.00 92.38 77 LEU A O 1
ATOM 609 N N . VAL A 1 78 ? 7.796 -5.566 -10.268 1.00 93.38 78 VAL A N 1
ATOM 610 C CA . VAL A 1 78 ? 6.389 -5.161 -10.436 1.00 93.38 78 VAL A CA 1
ATOM 611 C C . VAL A 1 78 ? 5.467 -6.378 -10.532 1.00 93.38 78 VAL A C 1
ATOM 613 O O . VAL A 1 78 ? 4.447 -6.424 -9.850 1.00 93.38 78 VAL A O 1
ATOM 616 N N . LEU A 1 79 ? 5.817 -7.404 -11.317 1.00 92.31 79 LEU A N 1
ATOM 617 C CA . LEU A 1 79 ? 4.974 -8.600 -11.464 1.00 92.31 79 LEU A CA 1
ATOM 618 C C . LEU A 1 79 ? 4.795 -9.359 -10.146 1.00 92.31 79 LEU A C 1
ATOM 620 O O . LEU A 1 79 ? 3.694 -9.829 -9.860 1.00 92.31 79 LEU A O 1
ATOM 624 N N . ARG A 1 80 ? 5.842 -9.431 -9.316 1.00 91.38 80 ARG A N 1
ATOM 625 C CA . ARG A 1 80 ? 5.757 -10.028 -7.977 1.00 91.38 80 ARG A CA 1
ATOM 626 C C . ARG A 1 80 ? 4.751 -9.296 -7.082 1.00 91.38 80 ARG A C 1
ATOM 628 O O . ARG A 1 80 ? 4.128 -9.934 -6.242 1.00 91.38 80 ARG A O 1
ATOM 635 N N . MET A 1 81 ? 4.587 -7.986 -7.264 1.00 89.62 81 MET A N 1
ATOM 636 C CA . MET A 1 81 ? 3.658 -7.156 -6.487 1.00 89.62 81 MET A CA 1
ATOM 637 C C . MET A 1 81 ? 2.225 -7.195 -7.030 1.00 89.62 81 MET A C 1
ATOM 639 O O . MET A 1 81 ? 1.282 -7.048 -6.262 1.00 89.62 81 MET A O 1
ATOM 643 N N . VAL A 1 82 ? 2.042 -7.416 -8.335 1.00 88.56 82 VAL A N 1
ATOM 644 C CA . VAL A 1 82 ? 0.711 -7.439 -8.971 1.00 88.56 82 VAL A CA 1
ATOM 645 C C . VAL A 1 82 ? -0.113 -8.660 -8.556 1.00 88.56 82 VAL A C 1
ATOM 647 O O . VAL A 1 82 ? -1.335 -8.565 -8.501 1.00 88.56 82 VAL A O 1
ATOM 650 N N . ALA A 1 83 ? 0.515 -9.804 -8.258 1.00 80.31 83 ALA A N 1
ATOM 651 C CA . ALA A 1 83 ? -0.233 -11.009 -7.884 1.00 80.31 83 ALA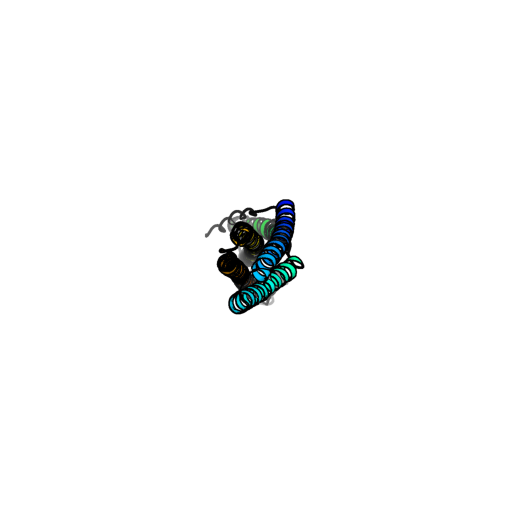 A CA 1
ATOM 652 C C . ALA A 1 83 ? -1.026 -10.833 -6.565 1.00 80.31 83 ALA A C 1
ATOM 654 O O . ALA A 1 83 ? -2.217 -11.142 -6.553 1.00 80.31 83 ALA A O 1
ATOM 655 N N . PRO A 1 84 ? -0.438 -10.282 -5.482 1.00 86.38 84 PRO A N 1
ATOM 656 C CA . PRO A 1 84 ? -1.162 -9.936 -4.260 1.00 86.38 84 PRO A CA 1
ATOM 657 C C . PRO A 1 84 ? -1.569 -8.451 -4.224 1.00 86.38 84 PRO A C 1
ATOM 659 O O . PRO A 1 84 ? -1.360 -7.794 -3.207 1.00 86.38 84 PRO A O 1
ATOM 662 N N . ALA A 1 85 ? -2.135 -7.894 -5.304 1.00 84.12 85 ALA A N 1
ATOM 663 C CA . ALA A 1 85 ? -2.416 -6.450 -5.391 1.00 84.12 85 ALA A CA 1
ATOM 664 C C . ALA A 1 85 ? -3.306 -5.891 -4.261 1.00 84.12 85 ALA A C 1
ATOM 666 O O . ALA A 1 85 ? -3.298 -4.683 -4.013 1.00 84.12 85 ALA A O 1
ATOM 667 N N . GLY A 1 86 ? -4.015 -6.772 -3.552 1.00 89.12 86 GLY A N 1
ATOM 668 C CA . GLY A 1 86 ? -4.916 -6.432 -2.464 1.00 89.12 86 GLY A CA 1
ATOM 669 C C . GLY A 1 86 ? -6.285 -6.012 -2.984 1.00 89.12 86 GLY A C 1
ATOM 670 O O . GLY A 1 86 ? -6.595 -6.146 -4.166 1.00 89.12 86 GLY A O 1
ATOM 671 N N . ASN A 1 87 ? -7.128 -5.535 -2.075 1.00 91.69 87 ASN A N 1
ATOM 672 C CA . ASN A 1 87 ? -8.423 -4.964 -2.419 1.00 91.69 87 ASN A CA 1
ATOM 673 C C . ASN A 1 87 ? -8.724 -3.812 -1.444 1.00 91.69 87 ASN A C 1
ATOM 675 O O . ASN A 1 87 ? -9.298 -4.058 -0.379 1.00 91.69 87 ASN A O 1
ATOM 679 N N . PRO A 1 88 ? -8.288 -2.574 -1.753 1.00 93.75 88 PRO A N 1
ATOM 680 C CA . PRO A 1 88 ? -8.432 -1.445 -0.836 1.00 93.75 88 PRO A CA 1
ATOM 681 C C . PRO A 1 88 ? -9.901 -1.136 -0.531 1.00 93.75 88 PRO A C 1
ATOM 683 O O . PRO A 1 88 ? -10.222 -0.818 0.609 1.00 93.75 88 PRO A O 1
ATOM 686 N N . ALA A 1 89 ? -10.800 -1.320 -1.504 1.00 92.81 89 ALA A N 1
ATOM 687 C CA . ALA A 1 89 ? -12.234 -1.134 -1.306 1.00 92.81 89 ALA A CA 1
ATOM 688 C C . ALA A 1 89 ? -12.790 -2.076 -0.229 1.00 92.81 89 ALA A C 1
ATOM 690 O O . ALA A 1 89 ? -13.445 -1.622 0.704 1.00 92.81 89 ALA A O 1
ATOM 691 N N . ARG A 1 90 ? -12.456 -3.371 -0.292 1.00 93.50 90 ARG A N 1
ATOM 692 C CA . ARG A 1 90 ? -12.877 -4.348 0.726 1.00 93.50 90 ARG A CA 1
ATOM 693 C C . ARG A 1 90 ? -12.269 -4.074 2.095 1.00 93.50 90 ARG A C 1
ATOM 695 O O . ARG A 1 90 ? -12.950 -4.264 3.098 1.00 93.50 90 ARG A O 1
ATOM 702 N N . VAL A 1 91 ? -11.002 -3.662 2.153 1.00 94.44 91 VAL A N 1
ATOM 703 C CA . VAL A 1 91 ? -10.342 -3.312 3.423 1.00 94.44 91 VAL A CA 1
ATOM 704 C C . VAL A 1 91 ? -11.064 -2.132 4.077 1.00 94.44 91 VAL A C 1
ATOM 706 O O . VAL A 1 91 ? -11.421 -2.209 5.248 1.00 94.44 91 VAL A O 1
ATOM 709 N N . TRP A 1 92 ? -11.347 -1.083 3.308 1.00 93.69 92 TRP A N 1
ATOM 710 C CA . TRP A 1 92 ? -12.072 0.095 3.782 1.00 93.69 92 TRP A CA 1
ATOM 711 C C . TRP A 1 92 ? -13.514 -0.216 4.189 1.00 93.69 92 TRP A C 1
ATOM 713 O O . TRP A 1 92 ? -13.947 0.182 5.264 1.00 93.69 92 TRP A O 1
ATOM 723 N N . GLU A 1 93 ? -14.245 -0.990 3.382 1.00 93.06 93 GLU A N 1
ATOM 724 C CA . GLU A 1 93 ? -15.609 -1.419 3.711 1.00 93.06 93 GLU A CA 1
ATOM 725 C C . GLU A 1 93 ? -15.637 -2.248 5.002 1.00 93.06 93 GLU A C 1
ATOM 727 O O . GLU A 1 93 ? -16.525 -2.080 5.832 1.00 93.06 93 GLU A O 1
ATOM 732 N N . THR A 1 94 ? -14.634 -3.105 5.211 1.00 94.12 94 THR A N 1
ATOM 733 C CA . THR A 1 94 ? -14.507 -3.876 6.456 1.00 94.12 94 THR A CA 1
ATOM 734 C C . THR A 1 94 ? -14.320 -2.954 7.662 1.00 94.12 94 THR A C 1
ATOM 736 O O . THR A 1 94 ? -14.925 -3.201 8.700 1.00 94.12 94 THR A O 1
ATOM 739 N N . GLY A 1 95 ? -13.526 -1.885 7.527 1.00 92.19 95 GLY A N 1
ATOM 740 C CA . GLY A 1 95 ? -13.382 -0.854 8.561 1.00 92.19 95 GLY A CA 1
ATOM 741 C C . GLY A 1 95 ? -14.713 -0.196 8.898 1.00 92.19 95 GLY A C 1
ATOM 742 O O . GLY A 1 95 ? -15.130 -0.194 10.054 1.00 92.19 95 GLY A O 1
ATOM 743 N N . ARG A 1 96 ? -15.451 0.232 7.874 1.00 91.31 96 ARG A N 1
ATOM 744 C CA . ARG A 1 96 ? -16.763 0.854 8.065 1.00 91.31 96 ARG A CA 1
ATOM 745 C C . ARG A 1 96 ? -17.769 -0.050 8.750 1.00 91.31 96 ARG A C 1
ATOM 747 O O . ARG A 1 96 ? -18.462 0.412 9.648 1.00 91.31 96 ARG A O 1
ATOM 754 N N . ARG A 1 97 ? -17.818 -1.333 8.388 1.00 92.88 97 ARG A N 1
ATOM 755 C CA . ARG A 1 97 ? -18.714 -2.300 9.040 1.00 92.88 97 ARG A CA 1
ATOM 756 C C . ARG A 1 97 ? -18.430 -2.443 10.536 1.00 92.88 97 ARG A C 1
ATOM 758 O O . ARG A 1 97 ? -19.364 -2.591 11.311 1.00 92.88 97 ARG A O 1
ATOM 765 N N . TRP A 1 98 ? -17.177 -2.313 10.982 1.00 92.19 98 TRP A N 1
ATOM 766 C CA . TRP A 1 98 ? -16.871 -2.276 12.421 1.00 92.19 98 TRP A CA 1
ATOM 767 C C . TRP A 1 98 ? -17.477 -1.0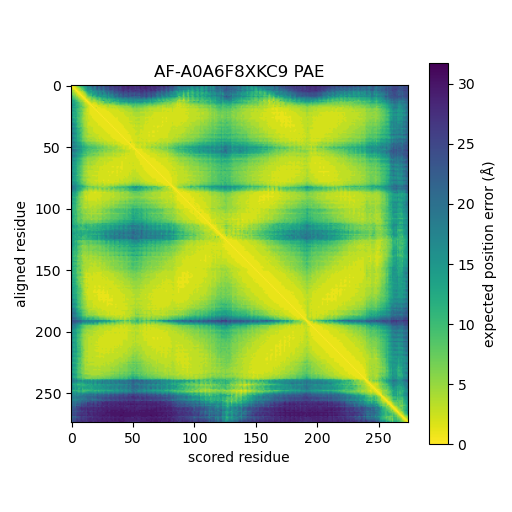67 13.140 1.00 92.19 98 TRP A C 1
ATOM 769 O O . TRP A 1 98 ? -17.812 -1.151 14.321 1.00 92.19 98 TRP A O 1
ATOM 779 N N . VAL A 1 99 ? -17.645 0.058 12.454 1.00 90.94 99 VAL A N 1
ATOM 780 C CA . VAL A 1 99 ? -18.315 1.224 13.035 1.00 90.94 99 VAL A CA 1
ATOM 781 C C . VAL A 1 99 ? -19.828 1.099 12.910 1.00 90.94 99 VAL A C 1
ATOM 783 O O . VAL A 1 99 ? -20.528 1.271 13.900 1.00 90.94 99 VAL A O 1
ATOM 786 N N . GLU A 1 100 ? -20.332 0.768 11.726 1.00 91.12 100 GLU A N 1
ATOM 787 C CA . GLU A 1 100 ? -21.764 0.729 11.415 1.00 91.12 100 GLU A CA 1
ATOM 788 C C . GLU A 1 100 ? -22.485 -0.416 12.140 1.00 91.12 100 GLU A C 1
ATOM 790 O O . GLU A 1 100 ? -23.510 -0.183 12.778 1.00 91.12 100 GLU A O 1
ATOM 795 N N . ASP A 1 101 ? -21.925 -1.627 12.109 1.00 93.50 101 ASP A N 1
ATOM 796 C CA . ASP A 1 101 ? -22.585 -2.829 12.635 1.00 93.50 101 ASP A CA 1
ATOM 797 C C . ASP A 1 101 ? -22.249 -3.093 14.110 1.00 93.50 101 ASP A C 1
ATOM 799 O O . ASP A 1 101 ? -22.977 -3.814 14.794 1.00 93.50 101 ASP A O 1
ATOM 803 N N . PHE A 1 102 ? -21.142 -2.534 14.613 1.00 90.94 102 PHE A N 1
ATOM 804 C CA . PHE A 1 102 ? -20.659 -2.798 15.971 1.00 90.94 102 PHE A CA 1
ATOM 805 C C . PHE A 1 102 ? -20.594 -1.533 16.836 1.00 90.94 102 PHE A C 1
ATOM 807 O O . PHE A 1 102 ? -21.318 -1.445 17.826 1.00 90.94 102 PHE A O 1
ATOM 814 N N . ALA A 1 103 ? -19.791 -0.524 16.485 1.00 89.06 103 ALA A N 1
ATOM 815 C CA . ALA A 1 103 ? -19.625 0.656 17.346 1.00 89.06 103 ALA A CA 1
ATOM 816 C C . ALA A 1 103 ? -20.898 1.521 17.467 1.00 89.06 103 ALA A C 1
ATOM 818 O O . ALA A 1 103 ? -21.174 2.055 18.541 1.00 89.06 103 ALA A O 1
ATOM 819 N N . GLY A 1 104 ? -21.679 1.647 16.392 1.00 89.12 104 GLY A N 1
ATOM 820 C CA . GLY A 1 104 ? -22.923 2.418 16.342 1.00 89.12 104 GLY A CA 1
ATOM 821 C C . GLY A 1 104 ? -23.981 1.881 17.309 1.00 89.12 104 GLY A C 1
ATOM 822 O O . GLY A 1 104 ? -24.366 2.602 18.230 1.00 89.12 104 GLY A O 1
ATOM 823 N N . PRO A 1 105 ? -24.385 0.600 17.195 1.00 93.25 105 PRO A N 1
ATOM 824 C CA . PRO A 1 105 ? -25.313 -0.015 18.141 1.00 93.25 105 PRO A CA 1
ATOM 825 C C . PRO A 1 105 ? -24.828 0.042 19.594 1.00 93.25 105 PRO A C 1
ATOM 827 O O . PRO A 1 105 ? -25.639 0.212 20.503 1.00 93.25 105 PRO A O 1
ATOM 830 N N . LEU A 1 106 ? -23.516 -0.068 19.839 1.00 90.38 106 LEU A N 1
ATOM 831 C CA . LEU A 1 106 ? -22.951 0.096 21.183 1.00 90.38 106 LEU A CA 1
ATOM 832 C C . LEU A 1 106 ? -23.122 1.526 21.705 1.00 90.38 106 LEU A C 1
ATOM 834 O O . LEU A 1 106 ? -23.507 1.697 22.859 1.00 90.38 106 LEU A O 1
ATOM 838 N N . SER A 1 107 ? -22.900 2.540 20.865 1.00 88.94 107 SER A N 1
ATOM 839 C CA . SER A 1 107 ? -23.122 3.949 21.212 1.00 88.94 107 SER A CA 1
ATOM 840 C C . SER A 1 107 ? -24.570 4.213 21.630 1.00 88.94 107 SER A C 1
ATOM 842 O O . SER A 1 107 ? -24.815 4.915 22.613 1.00 88.94 107 SER A O 1
ATOM 844 N N . ASP A 1 108 ? -25.534 3.614 20.928 1.00 89.62 108 ASP A N 1
ATOM 845 C CA . ASP A 1 108 ? -26.952 3.729 21.280 1.00 89.62 108 ASP A CA 1
ATOM 846 C C . ASP A 1 108 ? -27.242 3.111 22.653 1.00 89.62 108 ASP A C 1
ATOM 848 O O . ASP A 1 108 ? -28.040 3.645 23.426 1.00 89.62 108 ASP A O 1
ATOM 852 N N . GLN A 1 109 ? -26.589 1.993 22.984 1.00 91.06 109 GLN A N 1
ATOM 853 C CA . GLN A 1 109 ? -26.729 1.366 24.299 1.00 91.06 109 GLN A CA 1
ATOM 854 C C . GLN A 1 109 ? -26.058 2.189 25.402 1.00 91.06 109 GLN A C 1
ATOM 856 O O . GLN A 1 109 ? -26.658 2.358 26.460 1.00 91.06 109 GLN A O 1
ATOM 861 N N . VAL A 1 110 ? -24.878 2.771 25.149 1.00 89.56 110 VAL A N 1
ATOM 862 C CA . VAL A 1 110 ? -24.189 3.692 26.079 1.00 89.56 110 VAL A CA 1
ATOM 863 C C . VAL A 1 110 ? -25.098 4.848 26.491 1.00 89.56 110 VAL A C 1
ATOM 865 O O . VAL A 1 110 ? -25.114 5.215 27.667 1.00 89.56 110 VAL A O 1
ATOM 868 N N . GLY A 1 111 ? -25.864 5.401 25.546 1.00 87.38 111 GLY A N 1
ATOM 869 C CA . GLY A 1 111 ? -26.822 6.474 25.818 1.00 87.38 111 GLY A CA 1
ATOM 870 C C . GLY A 1 111 ? -28.018 6.034 26.668 1.00 87.38 111 GLY A C 1
ATOM 871 O O . GLY A 1 111 ? -28.510 6.819 27.475 1.00 87.38 111 GLY A O 1
ATOM 872 N N . LYS A 1 112 ? -28.467 4.779 26.526 1.00 88.62 112 LYS A N 1
ATOM 873 C CA . LYS A 1 112 ? -29.607 4.220 27.279 1.00 88.62 112 LYS A CA 1
ATOM 874 C C . LYS A 1 112 ? -29.269 3.854 28.720 1.00 88.62 112 LYS A C 1
ATOM 876 O O . LYS A 1 112 ? -30.158 3.884 29.562 1.00 88.62 112 LYS A O 1
ATOM 881 N N . ILE A 1 113 ? -28.019 3.486 28.994 1.00 88.31 113 ILE A N 1
ATOM 882 C CA . ILE A 1 113 ? -27.562 3.107 30.340 1.00 88.31 113 ILE A CA 1
ATOM 883 C C . ILE A 1 113 ? -26.800 4.234 31.046 1.00 88.31 113 ILE A C 1
ATOM 885 O O . ILE A 1 113 ? -26.070 3.982 32.002 1.00 88.31 113 ILE A O 1
ATOM 889 N N . ASP A 1 114 ? -26.936 5.467 30.555 1.00 87.00 114 ASP A N 1
ATOM 890 C CA . ASP A 1 114 ? -26.355 6.649 31.184 1.00 87.00 114 ASP A CA 1
ATOM 891 C C . ASP A 1 114 ? -27.004 6.884 32.557 1.00 87.00 114 ASP A C 1
ATOM 893 O O . ASP A 1 114 ? -28.203 7.170 32.584 1.00 87.00 114 ASP A O 1
ATOM 897 N N . PRO A 1 115 ? -26.269 6.776 33.684 1.00 80.94 115 PRO A N 1
ATOM 898 C CA . PRO A 1 115 ? -26.845 6.935 35.020 1.00 80.94 115 PRO A CA 1
ATOM 899 C C . PRO A 1 115 ? -27.598 8.254 35.200 1.00 80.94 115 PRO A C 1
ATOM 901 O O . PRO A 1 115 ? -28.617 8.282 35.883 1.00 80.94 115 PRO A O 1
ATOM 904 N N . ASP A 1 116 ? -27.150 9.309 34.517 1.00 83.88 116 ASP A N 1
ATOM 905 C CA . ASP A 1 116 ? -27.761 10.639 34.564 1.00 83.88 116 ASP A CA 1
ATOM 906 C C . ASP A 1 116 ? -29.105 10.721 33.817 1.00 83.88 116 ASP A C 1
ATOM 908 O O . ASP A 1 116 ? -29.851 11.685 33.970 1.00 83.88 116 ASP A O 1
ATOM 912 N N . HIS A 1 117 ? -29.438 9.718 33.001 1.00 85.88 117 HIS A N 1
ATOM 913 C CA . HIS A 1 117 ? -30.707 9.623 32.273 1.00 85.88 117 HIS A CA 1
ATOM 914 C C . HIS A 1 117 ? -31.594 8.469 32.760 1.00 85.88 117 HIS A C 1
ATOM 916 O O . HIS A 1 117 ? -32.702 8.288 32.248 1.00 85.88 117 HIS A O 1
ATOM 922 N N . LEU A 1 118 ? -31.134 7.669 33.726 1.00 88.56 118 LEU A N 1
ATOM 923 C CA . LEU A 1 118 ? -31.922 6.572 34.277 1.00 88.56 118 LEU A CA 1
ATOM 924 C C . LEU A 1 118 ? -32.942 7.117 35.279 1.00 88.56 118 LEU A C 1
ATOM 926 O O . LEU A 1 118 ? -32.579 7.755 36.263 1.00 88.56 118 LEU A O 1
ATOM 930 N N . ALA A 1 119 ? -34.221 6.774 35.088 1.00 85.50 119 ALA A N 1
ATOM 931 C CA . ALA A 1 119 ? -35.286 7.086 36.049 1.00 85.50 119 ALA A CA 1
ATOM 932 C C . ALA A 1 119 ? -34.964 6.566 37.464 1.00 85.50 119 ALA A C 1
ATOM 934 O O . ALA A 1 119 ? -35.319 7.197 38.454 1.00 85.50 119 ALA A O 1
ATOM 935 N N . ALA A 1 120 ? -34.204 5.467 37.553 1.00 82.62 120 ALA A N 1
ATOM 936 C CA . ALA A 1 120 ? -33.689 4.921 38.804 1.00 82.62 120 ALA A CA 1
ATOM 937 C C . ALA A 1 120 ? -32.923 5.949 39.656 1.00 82.62 120 ALA A C 1
ATOM 939 O O . ALA A 1 120 ? -33.000 5.869 40.870 1.00 82.62 120 ALA A O 1
ATOM 940 N N . GLY A 1 121 ? -32.227 6.920 39.054 1.00 81.06 121 GLY A N 1
ATOM 941 C CA . GLY A 1 121 ? -31.514 7.963 39.801 1.00 81.06 121 GLY A CA 1
ATOM 942 C C . GLY A 1 121 ? -32.419 9.021 40.442 1.00 81.06 121 GLY A C 1
ATOM 943 O O . GLY A 1 121 ? -31.952 9.778 41.287 1.00 81.06 121 GLY A O 1
ATOM 944 N N . TYR A 1 122 ? -33.696 9.084 40.049 1.00 85.62 122 TYR A N 1
ATOM 945 C CA . TYR A 1 122 ? -34.657 10.091 40.514 1.00 85.62 122 TYR A CA 1
ATOM 946 C C . TYR A 1 122 ? -35.848 9.498 41.272 1.00 85.62 122 TYR A C 1
ATOM 948 O O . TYR A 1 122 ? -36.448 10.180 42.098 1.00 85.62 122 TYR A O 1
ATOM 956 N N . GLU A 1 123 ? -36.219 8.255 40.966 1.00 89.38 123 GLU A N 1
ATOM 957 C CA . GLU A 1 123 ? -37.448 7.618 41.455 1.00 89.38 123 GLU A CA 1
ATOM 958 C C . GLU A 1 123 ? -37.180 6.441 42.404 1.00 89.38 123 GLU A C 1
ATOM 960 O O . GLU A 1 123 ? -38.108 5.956 43.053 1.00 89.38 123 GLU A O 1
ATOM 965 N N . TRP A 1 124 ? -35.934 5.961 42.490 1.00 87.06 124 TRP A N 1
ATOM 966 C CA . TRP A 1 124 ? -35.566 4.799 43.293 1.00 87.06 124 TRP A CA 1
ATOM 967 C C . TRP A 1 124 ? -34.389 5.116 44.217 1.00 87.06 124 TRP A C 1
ATOM 969 O O . TRP A 1 124 ? -33.308 5.479 43.770 1.00 87.06 124 TRP A O 1
ATOM 979 N N . GLU A 1 125 ? -34.598 4.945 45.521 1.00 87.62 125 GLU A N 1
ATOM 980 C CA . GLU A 1 125 ? -33.587 5.211 46.546 1.00 87.62 125 GLU A CA 1
ATOM 981 C C . GLU A 1 125 ? -33.208 3.941 47.326 1.00 87.62 125 GLU A C 1
ATOM 983 O O . GLU A 1 125 ? -33.940 2.945 47.357 1.00 87.62 125 GLU A O 1
ATOM 988 N N . GLY A 1 126 ? -32.052 3.995 47.991 1.00 86.88 126 GLY A N 1
ATOM 989 C CA . GLY A 1 126 ? -31.540 2.949 48.876 1.00 86.88 126 GLY A CA 1
ATOM 990 C C . GLY A 1 126 ? -30.430 2.095 48.257 1.00 86.88 126 GLY A C 1
ATOM 991 O O . GLY A 1 126 ? -30.088 2.216 47.084 1.00 86.88 126 GLY A O 1
ATOM 992 N N . ARG A 1 127 ? -29.879 1.169 49.055 1.00 82.31 127 ARG A N 1
ATOM 993 C CA . ARG A 1 127 ? -28.689 0.367 48.696 1.00 82.31 127 ARG A CA 1
ATOM 994 C C . ARG A 1 127 ? -28.825 -0.410 47.385 1.00 82.31 127 ARG A C 1
ATOM 996 O O . ARG A 1 127 ? -27.839 -0.616 46.682 1.00 82.31 127 ARG A O 1
ATOM 1003 N N . ALA A 1 128 ? -30.035 -0.862 47.066 1.00 81.88 128 ALA A N 1
ATOM 1004 C CA . ALA A 1 128 ? -30.300 -1.576 45.825 1.00 81.88 128 ALA A CA 1
ATOM 1005 C C . ALA A 1 128 ? -30.270 -0.638 44.601 1.00 81.88 128 ALA A C 1
ATOM 1007 O O . ALA A 1 128 ? -29.742 -1.032 43.560 1.00 81.88 128 ALA A O 1
ATOM 1008 N N . ALA A 1 129 ? -30.756 0.602 44.747 1.00 84.44 129 ALA A N 1
ATOM 1009 C CA . ALA A 1 129 ? -30.658 1.635 43.719 1.00 84.44 129 ALA A CA 1
ATOM 1010 C C . ALA A 1 129 ? -29.193 2.020 43.473 1.00 84.44 129 ALA A C 1
ATOM 1012 O O . ALA A 1 129 ? -28.736 1.999 42.329 1.00 84.44 129 ALA A O 1
ATOM 1013 N N . ASP A 1 130 ? -28.426 2.241 44.546 1.00 86.50 130 ASP A N 1
ATOM 1014 C CA . ASP A 1 130 ? -26.988 2.530 44.469 1.00 86.50 130 ASP A CA 1
ATOM 1015 C C . ASP A 1 130 ? -26.229 1.415 43.736 1.00 86.50 130 ASP A C 1
ATOM 1017 O O . ASP A 1 130 ? -25.445 1.671 42.821 1.00 86.50 130 ASP A O 1
ATOM 1021 N N . ALA A 1 131 ? -26.497 0.153 44.090 1.00 85.25 131 ALA A N 1
ATOM 1022 C CA . ALA A 1 131 ? -25.868 -1.002 43.456 1.00 85.25 131 ALA A CA 1
ATOM 1023 C C . ALA A 1 131 ? -26.235 -1.145 41.969 1.00 85.25 131 ALA A C 1
ATOM 1025 O O . ALA A 1 131 ? -25.412 -1.600 41.168 1.00 85.25 131 ALA A O 1
ATOM 1026 N N . TYR A 1 132 ? -27.461 -0.772 41.592 1.00 86.94 132 TYR A N 1
ATOM 1027 C CA . TYR A 1 132 ? -27.895 -0.749 40.199 1.00 86.94 132 TYR A CA 1
ATOM 1028 C C . TYR A 1 132 ? -27.194 0.356 39.403 1.00 86.94 132 TYR A C 1
ATOM 1030 O O . TYR A 1 132 ? -26.646 0.071 38.337 1.00 86.94 132 TYR A O 1
ATOM 1038 N N . LEU A 1 133 ? -27.148 1.587 39.923 1.00 89.75 133 LEU A N 1
ATOM 1039 C CA . LEU A 1 133 ? -26.484 2.719 39.266 1.00 89.75 133 LEU A CA 1
ATOM 1040 C C . LEU A 1 133 ? -24.975 2.481 39.111 1.00 89.75 133 LEU A C 1
ATOM 1042 O O . LEU A 1 133 ? -24.412 2.745 38.049 1.00 89.75 133 LEU A O 1
ATOM 1046 N N . ASP A 1 134 ? -24.330 1.901 40.122 1.00 87.38 134 ASP A N 1
ATOM 1047 C CA . ASP A 1 134 ? -22.923 1.491 40.076 1.00 87.38 134 ASP A CA 1
ATOM 1048 C C . ASP A 1 134 ? -22.672 0.399 39.014 1.00 87.38 134 ASP A C 1
ATOM 1050 O O . ASP A 1 134 ? -21.708 0.458 38.243 1.00 87.38 134 ASP A O 1
ATOM 1054 N N . ALA A 1 135 ? -23.574 -0.582 38.890 1.00 88.00 135 ALA A N 1
ATOM 1055 C CA . ALA A 1 135 ? -23.504 -1.568 37.812 1.00 88.00 135 ALA A CA 1
ATOM 1056 C C . ALA A 1 135 ? -23.696 -0.932 36.423 1.00 88.00 135 ALA A C 1
ATOM 1058 O O . ALA A 1 135 ? -22.930 -1.249 35.509 1.00 88.00 135 ALA A O 1
ATOM 1059 N N . ALA A 1 136 ? -24.659 -0.019 36.269 1.00 90.00 136 ALA A N 1
ATOM 1060 C CA . ALA A 1 136 ? -24.897 0.706 35.022 1.00 90.00 136 ALA A CA 1
ATOM 1061 C C . ALA A 1 136 ? -23.672 1.541 34.613 1.00 90.00 136 ALA A C 1
ATOM 1063 O O . ALA A 1 136 ? -23.238 1.476 33.462 1.00 90.00 136 ALA A O 1
ATOM 1064 N N . ALA A 1 137 ? -23.040 2.237 35.564 1.00 89.19 137 ALA A N 1
ATOM 1065 C CA . ALA A 1 137 ? -21.816 3.001 35.329 1.00 89.19 137 ALA A CA 1
ATOM 1066 C C . ALA A 1 137 ? -20.660 2.113 34.832 1.00 89.19 137 ALA A C 1
ATOM 1068 O O . ALA A 1 137 ? -19.990 2.455 33.852 1.00 89.19 137 ALA A O 1
ATOM 1069 N N . ARG A 1 138 ? -20.455 0.934 35.440 1.00 88.75 138 ARG A N 1
ATOM 1070 C CA . ARG A 1 138 ? -19.451 -0.040 34.969 1.00 88.75 138 ARG A CA 1
ATOM 1071 C C . ARG A 1 138 ? -19.760 -0.576 33.572 1.00 88.75 138 ARG A C 1
ATOM 1073 O O . ARG A 1 138 ? -18.864 -0.653 32.735 1.00 88.75 138 ARG A O 1
ATOM 1080 N N . GLN A 1 139 ? -21.015 -0.928 33.298 1.00 90.69 139 GLN A N 1
ATOM 1081 C CA . GLN A 1 139 ? -21.431 -1.420 31.980 1.00 90.69 139 GLN A CA 1
ATOM 1082 C C . GLN A 1 139 ? -21.274 -0.345 30.900 1.00 90.69 139 GLN A C 1
ATOM 1084 O O . GLN A 1 139 ? -20.808 -0.640 29.801 1.00 90.69 139 GLN A O 1
ATOM 1089 N N . ARG A 1 140 ? -21.573 0.917 31.222 1.00 90.75 140 ARG A N 1
ATOM 1090 C CA . ARG A 1 140 ? -21.333 2.064 30.338 1.00 90.75 140 ARG A CA 1
ATOM 1091 C C . ARG A 1 140 ? -19.855 2.208 29.999 1.00 90.75 140 ARG A C 1
ATOM 1093 O O . ARG A 1 140 ? -19.520 2.396 28.829 1.00 90.75 140 ARG A O 1
ATOM 1100 N N . ALA A 1 141 ? -18.974 2.088 30.992 1.00 89.25 141 ALA A N 1
ATOM 1101 C CA . ALA A 1 141 ? -17.530 2.127 30.773 1.00 89.25 141 ALA A CA 1
ATOM 1102 C C . ALA A 1 141 ? -17.064 0.990 29.843 1.00 89.25 141 ALA A C 1
ATOM 1104 O O . ALA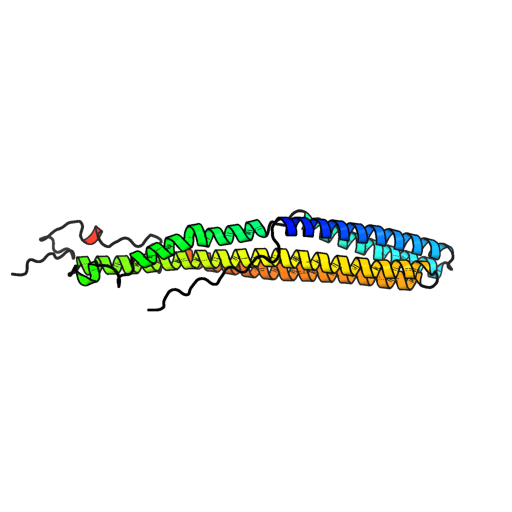 A 1 141 ? -16.320 1.245 28.896 1.00 89.25 141 ALA A O 1
ATOM 1105 N N . ALA A 1 142 ? -17.568 -0.233 30.042 1.00 89.38 142 ALA A N 1
ATOM 1106 C CA . ALA A 1 142 ? -17.277 -1.382 29.181 1.00 89.38 142 ALA A CA 1
ATOM 1107 C C . ALA A 1 142 ? -17.746 -1.179 27.731 1.00 89.38 142 ALA A C 1
ATOM 1109 O O . ALA A 1 142 ? -16.969 -1.375 26.795 1.00 89.38 142 ALA A O 1
ATOM 1110 N N . LEU A 1 143 ? -18.987 -0.725 27.524 1.00 91.38 143 LEU A N 1
ATOM 1111 C CA . LEU A 1 143 ? -19.505 -0.427 26.183 1.00 91.38 143 LEU A CA 1
ATOM 1112 C C . LEU A 1 143 ? -18.701 0.685 25.492 1.00 91.38 143 LEU A C 1
ATOM 1114 O O . LEU A 1 143 ? -18.392 0.571 24.308 1.00 91.38 143 LEU A O 1
ATOM 1118 N N . THR A 1 144 ? -18.314 1.729 26.231 1.00 90.50 144 THR A N 1
ATOM 1119 C CA . THR A 1 144 ? -17.504 2.842 25.703 1.00 90.50 144 THR A CA 1
ATOM 1120 C C . THR A 1 144 ? -16.116 2.363 25.263 1.00 90.50 144 THR A C 1
ATOM 1122 O O . THR A 1 144 ? -15.608 2.773 24.213 1.00 90.50 144 THR A O 1
ATOM 1125 N N . ALA A 1 145 ? -15.502 1.453 26.026 1.00 89.62 145 ALA A N 1
ATOM 1126 C CA . ALA A 1 145 ? -14.233 0.835 25.651 1.00 89.62 145 ALA A CA 1
ATOM 1127 C C . ALA A 1 145 ? -14.357 0.038 24.338 1.00 89.62 145 ALA A C 1
ATOM 1129 O O . ALA A 1 145 ? -13.527 0.198 23.440 1.00 89.62 145 ALA A O 1
ATOM 1130 N N . LEU A 1 146 ? -15.427 -0.753 24.178 1.00 90.62 146 LEU A N 1
ATOM 1131 C CA . LEU A 1 146 ? -15.699 -1.502 22.943 1.00 90.62 146 LEU A CA 1
ATOM 1132 C C . LEU A 1 146 ? -15.985 -0.587 21.746 1.00 90.62 146 LEU A C 1
ATOM 1134 O O . LEU A 1 146 ? -15.458 -0.822 20.658 1.00 90.62 146 LEU A O 1
ATOM 1138 N N . GLN A 1 147 ? -16.759 0.483 21.938 1.00 89.94 147 GLN A N 1
ATOM 1139 C CA . GLN A 1 147 ? -17.011 1.486 20.900 1.00 89.94 147 GLN A CA 1
ATOM 1140 C C . GLN A 1 147 ? -15.699 2.102 20.394 1.00 89.94 147 GLN A C 1
ATOM 1142 O O . GLN A 1 147 ? -15.500 2.243 19.186 1.00 89.94 147 GLN A O 1
ATOM 1147 N N . THR A 1 148 ? -14.779 2.412 21.312 1.00 90.38 148 THR A N 1
ATOM 1148 C CA . THR A 1 148 ? -13.459 2.965 20.974 1.00 90.38 148 THR A CA 1
ATOM 1149 C C . THR A 1 148 ? -12.640 1.980 20.135 1.00 90.38 148 THR A C 1
ATOM 1151 O O . THR A 1 148 ? -12.017 2.378 19.154 1.00 90.38 148 THR A O 1
ATOM 1154 N N . ILE A 1 149 ? -12.682 0.683 20.460 1.00 91.00 149 ILE A N 1
ATOM 1155 C CA . ILE A 1 149 ? -12.019 -0.366 19.668 1.00 91.00 149 ILE A CA 1
ATOM 1156 C C . ILE A 1 149 ? -12.564 -0.414 18.234 1.00 91.00 149 ILE A C 1
ATOM 1158 O O . ILE A 1 149 ? -11.780 -0.523 17.291 1.00 91.00 149 ILE A O 1
ATOM 1162 N N . GLY A 1 150 ? -13.883 -0.299 18.052 1.00 91.25 150 GLY A N 1
ATOM 1163 C CA . GLY A 1 150 ? -14.495 -0.245 16.720 1.00 91.25 150 GLY A CA 1
ATOM 1164 C C . GLY A 1 150 ? -13.991 0.939 15.885 1.00 91.25 150 GLY A C 1
ATOM 1165 O O . GLY A 1 150 ? -13.633 0.760 14.721 1.00 91.25 150 GLY A O 1
ATOM 1166 N N . GLY A 1 151 ? -13.881 2.126 16.492 1.00 90.62 151 GLY A N 1
ATOM 1167 C CA . GLY A 1 151 ? -13.324 3.315 15.832 1.00 90.62 151 GLY A CA 1
ATOM 1168 C C . GLY A 1 151 ? -11.834 3.191 15.480 1.00 90.62 151 GLY A C 1
ATOM 1169 O O . GLY A 1 151 ? -11.406 3.623 14.405 1.00 90.62 151 GLY A O 1
ATOM 1170 N N . ASP A 1 152 ? -11.042 2.553 16.345 1.00 90.94 152 ASP A N 1
ATOM 1171 C CA . ASP A 1 152 ? -9.622 2.296 16.081 1.00 90.94 152 ASP A CA 1
ATOM 1172 C C . ASP A 1 152 ? -9.427 1.296 14.932 1.00 90.94 152 ASP A C 1
ATOM 1174 O O . ASP A 1 152 ? -8.539 1.487 14.097 1.00 90.94 152 ASP A O 1
ATOM 1178 N N . LEU A 1 153 ? -10.270 0.259 14.848 1.00 93.38 153 LEU A N 1
ATOM 1179 C CA . LEU A 1 153 ? -10.259 -0.707 13.745 1.00 93.38 153 LEU A CA 1
ATOM 1180 C C . LEU A 1 153 ? -10.601 -0.050 12.407 1.00 93.38 153 LEU A C 1
ATOM 1182 O O . LEU A 1 153 ? -9.895 -0.281 11.423 1.00 93.38 153 LEU A O 1
ATOM 1186 N N . ASP A 1 154 ? -11.637 0.790 12.366 1.00 92.94 154 ASP A N 1
ATOM 1187 C CA . ASP A 1 154 ? -11.982 1.545 11.159 1.00 92.94 154 ASP A CA 1
ATOM 1188 C C . ASP A 1 154 ? -10.841 2.466 10.724 1.00 92.94 154 ASP A C 1
ATOM 1190 O O . ASP A 1 154 ? -10.412 2.434 9.569 1.00 92.94 154 ASP A O 1
ATOM 1194 N N . THR A 1 155 ? -10.264 3.213 11.668 1.00 92.12 155 THR A N 1
ATOM 1195 C CA . THR A 1 155 ? -9.116 4.085 11.390 1.00 92.12 155 THR A CA 1
ATOM 1196 C C . THR A 1 155 ? -7.932 3.283 10.849 1.00 92.12 155 THR A C 1
ATOM 1198 O O . THR A 1 155 ? -7.280 3.707 9.886 1.00 92.12 155 THR A O 1
ATOM 1201 N N . ALA A 1 156 ? -7.661 2.110 11.432 1.00 93.31 156 ALA A N 1
ATOM 1202 C CA . ALA A 1 156 ? -6.572 1.241 11.016 1.00 93.31 156 ALA A CA 1
ATOM 1203 C C . ALA A 1 156 ? -6.743 0.738 9.577 1.00 93.31 156 ALA A C 1
ATOM 1205 O O . ALA A 1 156 ? -5.849 0.885 8.735 1.00 93.31 156 ALA A O 1
ATOM 1206 N N . LEU A 1 157 ? -7.921 0.192 9.280 1.00 94.44 157 LEU A N 1
ATOM 1207 C CA . LEU A 1 157 ? -8.256 -0.374 7.977 1.00 94.44 157 LEU A CA 1
ATOM 1208 C C . LEU A 1 157 ? -8.374 0.710 6.898 1.00 94.44 157 LEU A C 1
ATOM 1210 O O . LEU A 1 157 ? -7.857 0.536 5.793 1.00 94.44 157 LEU A O 1
ATOM 1214 N N . SER A 1 158 ? -8.952 1.866 7.221 1.00 93.62 158 SER A N 1
ATOM 1215 C CA . SER A 1 158 ? -9.051 3.002 6.302 1.00 93.62 158 SER A CA 1
ATOM 1216 C C . SER A 1 158 ? -7.676 3.520 5.876 1.00 93.62 158 SER A C 1
ATOM 1218 O O . SER A 1 158 ? -7.430 3.725 4.684 1.00 93.62 158 SER A O 1
ATOM 1220 N N . ARG A 1 159 ? -6.730 3.668 6.814 1.00 92.81 159 ARG A N 1
ATOM 1221 C CA . ARG A 1 159 ? -5.355 4.075 6.475 1.00 92.81 159 ARG A CA 1
ATOM 1222 C C . ARG A 1 159 ? -4.626 3.026 5.645 1.00 92.81 159 ARG A C 1
ATOM 1224 O O . ARG A 1 159 ? -3.919 3.398 4.709 1.00 92.81 159 ARG A O 1
ATOM 1231 N N . LEU A 1 160 ? -4.824 1.739 5.935 1.00 95.06 160 LEU A N 1
ATOM 1232 C CA . LEU A 1 160 ? -4.257 0.660 5.125 1.00 95.06 160 LEU A CA 1
ATOM 1233 C C . LEU A 1 160 ? -4.774 0.712 3.683 1.00 95.06 160 LEU A C 1
ATOM 1235 O O . LEU A 1 160 ? -3.984 0.639 2.743 1.00 95.06 160 LEU A O 1
ATOM 1239 N N . ALA A 1 161 ? -6.084 0.888 3.502 1.00 95.06 161 ALA A N 1
ATOM 1240 C CA . ALA A 1 161 ? -6.695 1.000 2.183 1.00 95.06 161 ALA A CA 1
ATOM 1241 C C . ALA A 1 161 ? -6.137 2.193 1.389 1.00 95.06 161 ALA A C 1
ATOM 1243 O O . ALA A 1 161 ? -5.752 2.042 0.228 1.00 95.06 161 ALA A O 1
ATOM 1244 N N . ILE A 1 162 ? -6.005 3.358 2.031 1.00 92.88 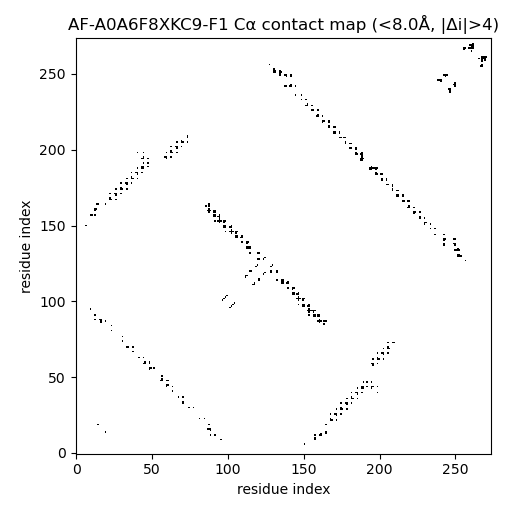162 ILE A N 1
ATOM 1245 C CA . ILE A 1 162 ? -5.390 4.551 1.427 1.00 92.88 162 ILE A CA 1
ATOM 1246 C C . ILE A 1 162 ? -3.921 4.292 1.072 1.00 92.88 162 ILE A C 1
ATOM 1248 O O . ILE A 1 162 ? -3.485 4.661 -0.019 1.00 92.88 162 ILE A O 1
ATOM 1252 N N . GLY A 1 163 ? -3.167 3.630 1.953 1.00 94.38 163 GLY A N 1
ATOM 1253 C CA . GLY A 1 163 ? -1.774 3.252 1.712 1.00 94.38 163 GLY A CA 1
ATOM 1254 C C . GLY A 1 163 ? -1.614 2.361 0.479 1.00 94.38 163 GLY A C 1
ATOM 1255 O O . GLY A 1 163 ? -0.739 2.614 -0.350 1.00 94.38 163 GLY A O 1
ATOM 1256 N N . ILE A 1 164 ? -2.499 1.373 0.304 1.00 95.31 164 ILE A N 1
ATOM 1257 C CA . ILE A 1 164 ? -2.527 0.502 -0.883 1.00 95.31 164 ILE A CA 1
ATOM 1258 C C . ILE A 1 164 ? -2.799 1.323 -2.153 1.00 95.31 164 ILE A C 1
ATOM 1260 O O . ILE A 1 164 ? -2.082 1.170 -3.144 1.00 95.31 164 ILE A O 1
ATOM 1264 N N . CYS A 1 165 ? -3.784 2.229 -2.136 1.00 95.31 165 CYS A N 1
ATOM 1265 C CA . CYS A 1 165 ? -4.058 3.112 -3.277 1.00 95.31 165 CYS A CA 1
ATOM 1266 C C . CYS A 1 165 ? -2.853 4.007 -3.609 1.00 95.31 165 CYS A C 1
ATOM 1268 O O . CYS A 1 165 ? -2.447 4.099 -4.769 1.00 95.31 165 CYS A O 1
ATOM 1270 N N . GLY A 1 166 ? -2.250 4.637 -2.596 1.00 94.88 166 GLY A N 1
ATOM 1271 C CA . GLY A 1 166 ? -1.078 5.500 -2.756 1.00 94.88 166 GLY A CA 1
ATOM 1272 C C . GLY A 1 166 ? 0.128 4.759 -3.335 1.00 94.88 166 GLY A C 1
ATOM 1273 O O . GLY A 1 166 ? 0.791 5.267 -4.240 1.00 94.88 166 GLY A O 1
ATOM 1274 N N . PHE A 1 167 ? 0.368 3.529 -2.882 1.00 95.62 167 PHE A N 1
ATOM 1275 C CA . PHE A 1 167 ? 1.417 2.656 -3.403 1.00 95.62 167 PHE A CA 1
ATOM 1276 C C . PHE A 1 167 ? 1.258 2.390 -4.906 1.00 95.62 167 PHE A C 1
ATOM 1278 O O . PHE A 1 167 ? 2.190 2.613 -5.683 1.00 95.62 167 PHE A O 1
ATOM 1285 N N . TRP A 1 168 ? 0.068 1.974 -5.342 1.00 96.56 168 TRP A N 1
ATOM 1286 C CA . TRP A 1 168 ? -0.176 1.670 -6.754 1.00 96.56 168 TRP A CA 1
ATOM 1287 C C . TRP A 1 168 ? -0.166 2.916 -7.645 1.00 96.56 168 TRP A C 1
ATOM 1289 O O . TRP A 1 168 ? 0.338 2.860 -8.771 1.00 96.56 168 TRP A O 1
ATOM 1299 N N . LEU A 1 169 ? -0.634 4.060 -7.137 1.00 96.50 169 LEU A N 1
ATOM 1300 C CA . LEU A 1 169 ? -0.502 5.348 -7.824 1.00 96.50 169 LEU A CA 1
ATOM 1301 C C . LEU A 1 169 ? 0.969 5.740 -8.013 1.00 96.50 169 LEU A C 1
ATOM 1303 O O . LEU A 1 169 ? 1.349 6.170 -9.104 1.00 96.50 169 LEU A O 1
ATOM 1307 N N . ALA A 1 170 ? 1.809 5.546 -6.993 1.00 96.56 170 ALA A N 1
ATOM 1308 C CA . ALA A 1 170 ? 3.241 5.820 -7.076 1.00 96.56 170 ALA A CA 1
ATOM 1309 C C . ALA A 1 170 ? 3.940 4.916 -8.106 1.00 96.56 170 ALA A C 1
ATOM 1311 O O . ALA A 1 170 ? 4.739 5.407 -8.906 1.00 96.56 170 ALA A O 1
ATOM 1312 N N . ILE A 1 171 ? 3.590 3.624 -8.163 1.00 96.56 171 ILE A N 1
ATOM 1313 C CA . ILE A 1 171 ? 4.089 2.705 -9.202 1.00 96.56 171 ILE A CA 1
ATOM 1314 C C . ILE A 1 171 ? 3.669 3.180 -10.594 1.00 96.56 171 ILE A C 1
ATOM 1316 O O . ILE A 1 171 ? 4.505 3.266 -11.496 1.00 96.56 171 ILE A O 1
ATOM 1320 N N . ALA A 1 172 ? 2.390 3.513 -10.788 1.00 97.12 172 ALA A N 1
ATOM 1321 C CA . ALA A 1 172 ? 1.894 3.989 -12.076 1.00 97.12 172 ALA A CA 1
ATOM 1322 C C . ALA A 1 172 ? 2.603 5.279 -12.519 1.00 97.12 172 ALA A C 1
ATOM 1324 O O . ALA A 1 172 ? 2.976 5.402 -13.688 1.00 97.12 172 ALA A O 1
ATOM 1325 N N . ALA A 1 173 ? 2.838 6.217 -11.598 1.00 97.38 173 ALA A N 1
ATOM 1326 C CA . ALA A 1 173 ? 3.579 7.447 -11.864 1.00 97.38 173 ALA A CA 1
ATOM 1327 C C . ALA A 1 173 ? 5.044 7.171 -12.244 1.00 97.38 173 ALA A C 1
ATOM 1329 O O . ALA A 1 173 ? 5.525 7.701 -13.250 1.00 97.38 173 ALA A O 1
ATOM 1330 N N . ALA A 1 174 ? 5.730 6.297 -11.499 1.00 96.94 174 ALA A N 1
ATOM 1331 C CA . ALA A 1 174 ? 7.115 5.915 -11.771 1.00 96.94 174 ALA A CA 1
ATOM 1332 C C . ALA A 1 174 ? 7.265 5.261 -13.153 1.00 96.94 174 ALA A C 1
ATOM 1334 O O . ALA A 1 174 ? 8.122 5.666 -13.940 1.00 96.94 174 ALA A O 1
ATOM 1335 N N . LEU A 1 175 ? 6.393 4.304 -13.491 1.00 97.19 175 LEU A N 1
ATOM 1336 C CA . LEU A 1 175 ? 6.414 3.641 -14.798 1.00 97.19 175 LEU A CA 1
ATOM 1337 C C . LEU A 1 175 ? 6.047 4.597 -15.938 1.00 97.19 175 LEU A C 1
ATOM 1339 O O . LEU A 1 175 ? 6.663 4.546 -16.998 1.00 97.19 175 LEU A O 1
ATOM 1343 N N . CYS A 1 176 ? 5.077 5.491 -15.734 1.00 97.44 176 CYS A N 1
ATOM 1344 C CA . CYS A 1 176 ? 4.710 6.499 -16.730 1.00 97.44 176 CYS A CA 1
ATOM 1345 C C . CYS A 1 176 ? 5.898 7.419 -17.055 1.00 97.44 176 CYS A C 1
ATOM 1347 O O . CYS A 1 176 ? 6.235 7.603 -18.225 1.00 97.44 176 CYS A O 1
ATOM 1349 N N . SER A 1 177 ? 6.577 7.929 -16.022 1.00 96.69 177 SER A N 1
ATOM 1350 C CA . SER A 1 177 ? 7.788 8.742 -16.179 1.00 96.69 177 SER A CA 1
ATOM 1351 C C . SER A 1 177 ? 8.905 7.972 -16.892 1.00 96.69 177 SER A C 1
ATOM 1353 O O . SER A 1 177 ? 9.537 8.507 -17.805 1.00 96.69 177 SER A O 1
ATOM 1355 N N . ALA A 1 178 ? 9.098 6.695 -16.544 1.00 94.56 178 ALA A N 1
ATOM 1356 C CA . ALA A 1 178 ? 10.096 5.841 -17.181 1.00 94.56 178 ALA A CA 1
ATOM 1357 C C . ALA A 1 178 ? 9.827 5.643 -18.680 1.00 94.56 178 ALA A C 1
ATOM 1359 O O . ALA A 1 178 ? 10.737 5.813 -19.488 1.00 94.56 178 ALA A O 1
ATOM 1360 N N . VAL A 1 179 ? 8.578 5.357 -19.070 1.00 95.94 179 VAL A N 1
ATOM 1361 C CA . VAL A 1 179 ? 8.189 5.208 -20.484 1.00 95.94 179 VAL A CA 1
ATOM 1362 C C . VAL A 1 179 ? 8.489 6.483 -21.273 1.00 95.94 179 VAL A C 1
ATOM 1364 O O . VAL A 1 179 ? 9.091 6.406 -22.341 1.00 95.94 179 VAL A O 1
ATOM 1367 N N . LEU A 1 180 ? 8.113 7.656 -20.753 1.00 95.19 180 LEU A N 1
ATOM 1368 C CA . LEU A 1 180 ? 8.338 8.934 -21.441 1.00 95.19 180 LEU A CA 1
ATOM 1369 C C . LEU A 1 180 ? 9.831 9.209 -21.671 1.00 95.19 180 LEU A C 1
ATOM 1371 O O . LEU A 1 180 ? 10.233 9.566 -22.779 1.00 95.19 180 LEU A O 1
ATOM 1375 N N . GLN A 1 181 ? 10.660 8.991 -20.650 1.00 94.50 181 GLN A N 1
ATOM 1376 C CA . GLN A 1 181 ? 12.109 9.171 -20.749 1.00 94.50 181 GLN A CA 1
ATOM 1377 C C . GLN A 1 181 ? 12.759 8.144 -21.690 1.00 94.50 181 GLN A C 1
ATOM 1379 O O . GLN A 1 181 ? 13.620 8.501 -22.494 1.00 94.50 181 GLN A O 1
ATOM 1384 N N . MET A 1 182 ? 12.312 6.886 -21.654 1.00 92.25 182 MET A N 1
ATOM 1385 C CA . MET A 1 182 ? 12.823 5.833 -22.535 1.00 92.25 182 MET A CA 1
ATOM 1386 C C . MET A 1 182 ? 12.465 6.057 -24.005 1.00 92.25 182 MET A C 1
ATOM 1388 O O . MET A 1 182 ? 13.286 5.766 -24.870 1.00 92.25 182 MET A O 1
ATOM 1392 N N . ILE A 1 183 ? 11.286 6.610 -24.309 1.00 91.31 183 ILE A N 1
ATOM 1393 C CA . ILE A 1 183 ? 10.939 7.017 -25.681 1.00 91.31 183 ILE A CA 1
ATOM 1394 C C . ILE A 1 183 ? 11.925 8.085 -26.171 1.00 91.31 183 ILE A C 1
ATOM 1396 O O . ILE A 1 183 ? 12.450 7.972 -27.279 1.00 91.31 183 ILE A O 1
ATOM 1400 N N . GLY A 1 184 ? 12.230 9.082 -25.334 1.00 89.31 184 GLY A N 1
ATOM 1401 C CA . GLY A 1 184 ? 13.242 10.096 -25.640 1.00 89.31 184 GLY A CA 1
ATOM 1402 C C . GLY A 1 184 ? 14.624 9.487 -25.899 1.00 89.31 184 GLY A C 1
ATOM 1403 O O . GLY A 1 184 ? 15.272 9.821 -26.891 1.00 89.31 184 GLY A O 1
ATOM 1404 N N . ALA A 1 185 ? 15.042 8.531 -25.064 1.00 90.31 185 ALA A N 1
ATOM 1405 C CA . ALA A 1 185 ? 16.291 7.798 -25.258 1.00 90.31 185 ALA A CA 1
ATOM 1406 C C . ALA A 1 185 ? 16.292 6.981 -26.565 1.00 90.31 185 ALA A C 1
ATOM 1408 O O . ALA A 1 185 ? 17.277 7.005 -27.298 1.00 90.31 185 ALA A O 1
ATOM 1409 N N . ALA A 1 186 ? 15.191 6.310 -26.912 1.00 86.69 186 ALA A N 1
ATOM 1410 C CA . ALA A 1 186 ? 15.085 5.530 -28.147 1.00 86.69 186 ALA A CA 1
ATOM 1411 C C . ALA A 1 186 ? 15.218 6.402 -29.405 1.00 86.69 186 ALA A C 1
ATOM 1413 O O . ALA A 1 186 ? 15.907 6.012 -30.350 1.00 86.69 186 ALA A O 1
ATOM 1414 N N . ILE A 1 187 ? 14.620 7.599 -29.395 1.00 86.25 187 ILE A N 1
ATOM 1415 C CA . ILE A 1 187 ? 14.765 8.591 -30.472 1.00 86.25 187 ILE A CA 1
ATOM 1416 C C . ILE A 1 187 ? 16.219 9.074 -30.558 1.00 86.25 187 ILE A C 1
ATOM 1418 O O . ILE A 1 187 ? 16.791 9.124 -31.647 1.00 86.25 187 ILE A O 1
ATOM 1422 N N . ALA A 1 188 ? 16.852 9.373 -29.420 1.00 86.44 188 ALA A N 1
ATOM 1423 C CA . ALA A 1 188 ? 18.252 9.791 -29.383 1.00 86.44 188 ALA A CA 1
ATOM 1424 C C . ALA A 1 188 ? 19.205 8.692 -29.888 1.00 86.44 188 ALA A C 1
ATOM 1426 O O . ALA A 1 188 ? 20.161 8.990 -30.605 1.00 86.44 188 ALA A O 1
ATOM 1427 N N . ALA A 1 189 ? 18.935 7.420 -29.582 1.00 84.44 189 ALA A N 1
ATOM 1428 C CA . ALA A 1 189 ? 19.738 6.295 -30.059 1.00 84.44 189 ALA A CA 1
ATOM 1429 C C . ALA A 1 189 ? 19.678 6.126 -31.584 1.00 84.44 189 ALA A C 1
ATOM 1431 O O . ALA A 1 189 ? 20.688 5.779 -32.198 1.00 84.44 189 ALA A O 1
ATOM 1432 N N . ALA A 1 190 ? 18.537 6.438 -32.208 1.00 80.62 190 ALA A N 1
ATOM 1433 C CA . ALA A 1 190 ? 18.373 6.369 -33.661 1.00 80.62 190 ALA A CA 1
ATOM 1434 C C . ALA A 1 190 ? 19.256 7.378 -34.428 1.00 80.62 190 ALA A C 1
ATOM 1436 O O . ALA A 1 190 ? 19.521 7.183 -35.610 1.00 80.62 190 ALA A O 1
ATOM 1437 N N . SER A 1 191 ? 19.767 8.425 -33.766 1.00 81.44 191 SER A N 1
ATOM 1438 C CA . SER A 1 191 ? 20.658 9.427 -34.381 1.00 81.44 191 SER A CA 1
ATOM 1439 C C . SER A 1 191 ? 22.097 8.940 -34.643 1.00 81.44 191 SER A C 1
ATOM 1441 O O . SER A 1 191 ? 22.920 9.689 -35.171 1.00 81.44 191 SER A O 1
ATOM 1443 N N . GLY A 1 192 ? 22.441 7.701 -34.269 1.00 70.06 192 GLY A N 1
ATOM 1444 C CA . GLY A 1 192 ? 23.767 7.115 -34.488 1.00 70.06 192 GLY A CA 1
ATOM 1445 C C . GLY A 1 192 ? 24.804 7.573 -33.463 1.00 70.06 192 GLY A C 1
ATOM 1446 O O . GLY A 1 192 ? 25.179 6.814 -32.572 1.00 70.06 192 GLY A O 1
ATOM 1447 N N . ALA A 1 193 ? 25.248 8.830 -33.532 1.00 73.44 193 ALA A N 1
ATOM 1448 C CA . ALA A 1 193 ? 26.269 9.360 -32.617 1.00 73.44 193 ALA A CA 1
ATOM 1449 C C . ALA A 1 193 ? 25.801 9.398 -31.145 1.00 73.44 193 ALA A C 1
ATOM 1451 O O . ALA A 1 193 ? 26.617 9.314 -30.228 1.00 73.44 193 ALA A O 1
ATOM 1452 N N . GLY A 1 194 ? 24.484 9.479 -30.919 1.00 79.31 194 GLY A N 1
ATOM 1453 C CA . GLY A 1 194 ? 23.875 9.530 -29.591 1.00 79.31 194 GLY A CA 1
ATOM 1454 C C . GLY A 1 194 ? 23.681 8.179 -28.895 1.00 79.31 194 GLY A C 1
ATOM 1455 O O . GLY A 1 194 ? 23.318 8.177 -27.723 1.00 79.31 194 GLY A O 1
ATOM 1456 N N . ALA A 1 195 ? 23.919 7.035 -29.551 1.00 82.56 195 ALA A N 1
ATOM 1457 C CA . ALA A 1 195 ? 23.539 5.723 -29.008 1.00 82.56 195 ALA A CA 1
ATOM 1458 C C . ALA A 1 195 ? 24.161 5.379 -27.635 1.00 82.56 195 ALA A C 1
ATOM 1460 O O . ALA A 1 195 ? 23.415 4.962 -26.745 1.00 82.56 195 ALA A O 1
ATOM 1461 N N . PRO A 1 196 ? 25.470 5.598 -27.380 1.00 83.88 196 PRO A N 1
ATOM 1462 C CA . PRO A 1 196 ? 26.037 5.344 -26.054 1.00 83.88 196 PRO A CA 1
ATOM 1463 C C . PRO A 1 196 ? 25.431 6.243 -24.968 1.00 83.88 196 PRO A C 1
ATOM 1465 O O . PRO A 1 196 ? 25.165 5.776 -23.864 1.00 83.88 196 PRO A O 1
ATOM 1468 N N . ALA A 1 197 ? 25.195 7.522 -25.276 1.00 88.56 197 ALA A N 1
ATOM 1469 C CA . ALA A 1 197 ? 24.599 8.470 -24.336 1.00 88.56 197 ALA A CA 1
ATOM 1470 C C . ALA A 1 197 ? 23.127 8.130 -24.053 1.00 88.56 197 ALA A C 1
ATOM 1472 O O . ALA A 1 197 ? 22.700 8.145 -22.902 1.00 88.56 197 ALA A O 1
ATOM 1473 N N . ALA A 1 198 ? 22.376 7.752 -25.088 1.00 90.25 198 ALA A N 1
ATOM 1474 C CA . ALA A 1 198 ? 20.992 7.313 -24.977 1.00 90.25 198 ALA A CA 1
ATOM 1475 C C . ALA A 1 198 ? 20.842 6.068 -24.092 1.00 90.25 198 ALA A C 1
ATOM 1477 O O . ALA A 1 198 ? 19.941 6.025 -23.258 1.00 90.25 198 ALA A O 1
ATOM 1478 N N . LEU A 1 199 ? 21.741 5.086 -24.221 1.00 90.50 199 LEU A N 1
ATOM 1479 C CA . LEU A 1 199 ? 21.746 3.909 -23.349 1.00 90.50 199 LEU A CA 1
ATOM 1480 C C . LEU A 1 199 ? 22.036 4.272 -21.895 1.00 90.50 199 LEU A C 1
ATOM 1482 O O . LEU A 1 199 ? 21.334 3.798 -21.013 1.00 90.50 199 LEU A O 1
ATOM 1486 N N . VAL A 1 200 ? 23.018 5.142 -21.633 1.00 91.88 200 VAL A N 1
ATOM 1487 C CA . VAL A 1 200 ? 23.295 5.609 -20.263 1.00 91.88 200 VAL A CA 1
ATOM 1488 C C . VAL A 1 200 ? 22.060 6.283 -19.667 1.00 91.88 200 VAL A C 1
ATOM 1490 O O . VAL A 1 200 ? 21.666 5.946 -18.553 1.00 91.88 200 VAL A O 1
ATOM 1493 N N . LEU A 1 201 ? 21.409 7.176 -20.420 1.00 92.56 201 LEU A N 1
ATOM 1494 C CA . LEU A 1 201 ? 20.172 7.826 -19.987 1.00 92.56 201 LEU A CA 1
ATOM 1495 C C . LEU A 1 201 ? 19.078 6.795 -19.681 1.00 92.56 201 LEU A C 1
ATOM 1497 O O . LEU A 1 201 ? 18.518 6.813 -18.588 1.00 92.56 201 LEU A O 1
ATOM 1501 N N . ALA A 1 202 ? 18.828 5.841 -20.577 1.00 92.50 202 ALA A N 1
ATOM 1502 C CA . ALA A 1 202 ? 17.815 4.810 -20.362 1.00 92.50 202 ALA A CA 1
ATOM 1503 C C . ALA A 1 202 ? 18.114 3.921 -19.142 1.00 92.50 202 ALA A C 1
ATOM 1505 O O . ALA A 1 202 ? 17.216 3.656 -18.342 1.00 92.50 202 ALA A O 1
ATOM 1506 N N . THR A 1 203 ? 19.370 3.511 -18.949 1.00 92.44 203 THR A N 1
ATOM 1507 C CA . THR A 1 203 ? 19.822 2.768 -17.762 1.00 92.44 203 THR A CA 1
ATOM 1508 C C . THR A 1 203 ? 19.546 3.564 -16.490 1.00 92.44 203 THR A C 1
ATOM 1510 O O . THR A 1 203 ? 18.975 3.022 -15.541 1.00 92.44 203 THR A O 1
ATOM 1513 N N . THR A 1 204 ? 19.873 4.862 -16.475 1.00 94.19 204 THR A N 1
ATOM 1514 C CA . THR A 1 204 ? 19.584 5.722 -15.317 1.00 94.19 204 THR A CA 1
ATOM 1515 C C . THR A 1 204 ? 18.086 5.863 -15.064 1.00 94.19 204 THR A C 1
ATOM 1517 O O . THR A 1 204 ? 17.657 5.718 -13.924 1.00 94.19 204 THR A O 1
ATOM 1520 N N . THR A 1 205 ? 17.271 6.030 -16.108 1.00 94.44 205 THR A N 1
ATOM 1521 C CA . THR A 1 205 ? 15.810 6.109 -15.997 1.00 94.44 205 THR A CA 1
ATOM 1522 C C . THR A 1 205 ? 15.219 4.852 -15.356 1.00 94.44 205 THR A C 1
ATOM 1524 O O . THR A 1 205 ? 14.407 4.956 -14.435 1.00 94.44 205 THR A O 1
ATOM 1527 N N . VAL A 1 206 ? 15.625 3.659 -15.806 1.00 95.38 206 VAL A N 1
ATOM 1528 C CA . VAL A 1 206 ? 15.122 2.393 -15.244 1.00 95.38 206 VAL A CA 1
ATOM 1529 C C . VAL A 1 206 ? 15.592 2.215 -13.800 1.00 95.38 206 VAL A C 1
ATOM 1531 O O . VAL A 1 206 ? 14.799 1.817 -12.947 1.00 95.38 206 VAL A O 1
ATOM 1534 N N . ALA A 1 207 ? 16.843 2.568 -13.488 1.00 94.12 207 ALA A N 1
ATOM 1535 C CA . ALA A 1 207 ? 17.348 2.541 -12.116 1.00 94.12 207 ALA A CA 1
ATOM 1536 C C . ALA A 1 207 ? 16.555 3.481 -11.189 1.00 94.12 207 ALA A C 1
ATOM 1538 O O . ALA A 1 207 ? 16.162 3.076 -10.093 1.00 94.12 207 ALA A O 1
ATOM 1539 N N . THR A 1 208 ? 16.249 4.703 -11.637 1.00 95.31 208 THR A N 1
ATOM 1540 C CA . THR A 1 208 ? 15.410 5.654 -10.893 1.00 95.31 208 THR A CA 1
ATOM 1541 C C . THR A 1 208 ? 13.990 5.126 -10.703 1.00 95.31 208 THR A C 1
ATOM 1543 O O . THR A 1 208 ? 13.437 5.268 -9.614 1.00 95.31 208 THR A O 1
ATOM 1546 N N . ALA A 1 209 ? 13.406 4.468 -11.707 1.00 94.94 209 ALA A N 1
ATOM 1547 C CA . ALA A 1 209 ? 12.092 3.840 -11.575 1.00 94.94 209 ALA A CA 1
ATOM 1548 C C . ALA A 1 209 ? 12.098 2.719 -10.522 1.00 94.94 209 ALA A C 1
ATOM 1550 O O . ALA A 1 209 ? 11.214 2.678 -9.667 1.00 94.94 209 ALA A O 1
ATOM 1551 N N . CYS A 1 210 ? 13.120 1.856 -10.520 1.00 94.62 210 CYS A N 1
ATOM 1552 C CA . CYS A 1 210 ? 13.305 0.839 -9.480 1.00 94.62 210 CYS A CA 1
ATOM 1553 C C . CYS A 1 210 ? 13.412 1.463 -8.081 1.00 94.62 210 CYS A C 1
ATOM 1555 O O . CYS A 1 210 ? 12.753 0.995 -7.153 1.00 94.62 210 CYS A O 1
ATOM 1557 N N . ALA A 1 211 ? 14.201 2.531 -7.931 1.00 95.19 211 ALA A N 1
ATOM 1558 C CA . ALA A 1 211 ? 14.349 3.239 -6.661 1.00 95.19 211 ALA A CA 1
ATOM 1559 C C . ALA A 1 211 ? 13.029 3.877 -6.197 1.00 95.19 211 ALA A C 1
ATOM 1561 O O . ALA A 1 211 ? 12.675 3.768 -5.025 1.00 95.19 211 ALA A O 1
ATOM 1562 N N . ALA A 1 212 ? 12.265 4.482 -7.112 1.00 96.12 212 ALA A N 1
ATOM 1563 C CA . ALA A 1 212 ? 10.957 5.056 -6.808 1.00 96.12 212 ALA A CA 1
ATOM 1564 C C . ALA A 1 212 ? 9.957 3.989 -6.335 1.00 96.12 212 ALA A C 1
ATOM 1566 O O . ALA A 1 212 ? 9.241 4.208 -5.359 1.00 96.12 212 ALA A O 1
ATOM 1567 N N . ILE A 1 213 ? 9.941 2.812 -6.970 1.00 95.19 213 ILE A N 1
ATOM 1568 C CA . ILE A 1 213 ? 9.071 1.706 -6.549 1.00 95.19 213 ILE A CA 1
ATOM 1569 C C . ILE A 1 213 ? 9.517 1.139 -5.196 1.00 95.19 213 ILE A C 1
ATOM 1571 O O . ILE A 1 213 ? 8.673 0.850 -4.350 1.00 95.19 213 ILE A O 1
ATOM 1575 N N . ALA A 1 214 ? 10.824 1.018 -4.950 1.00 94.19 214 ALA A N 1
ATOM 1576 C CA . ALA A 1 214 ? 11.337 0.625 -3.638 1.00 94.19 214 ALA A CA 1
ATOM 1577 C C . ALA A 1 214 ? 10.934 1.634 -2.546 1.00 94.19 214 ALA A C 1
ATOM 1579 O O . ALA A 1 214 ? 10.511 1.230 -1.465 1.00 94.19 214 ALA A O 1
ATOM 1580 N N . GLY A 1 215 ? 10.985 2.935 -2.848 1.00 95.69 215 GLY A N 1
ATOM 1581 C CA . GLY A 1 215 ? 10.494 3.992 -1.963 1.00 95.69 215 GLY A CA 1
ATOM 1582 C C . GLY A 1 215 ? 8.994 3.879 -1.684 1.00 95.69 215 GLY A C 1
ATOM 1583 O O . GLY A 1 215 ? 8.577 3.970 -0.531 1.00 95.69 215 GLY A O 1
ATOM 1584 N N . ALA A 1 216 ? 8.182 3.599 -2.707 1.00 95.50 216 ALA A N 1
ATOM 1585 C CA . ALA A 1 216 ? 6.751 3.350 -2.534 1.00 95.50 216 ALA A CA 1
ATOM 1586 C C . ALA A 1 216 ? 6.487 2.120 -1.646 1.00 95.50 216 ALA A C 1
ATOM 1588 O O . ALA A 1 216 ? 5.620 2.163 -0.775 1.00 95.50 216 ALA A O 1
ATOM 1589 N N . ALA A 1 217 ? 7.254 1.040 -1.825 1.00 94.25 217 ALA A N 1
ATOM 1590 C CA . ALA A 1 217 ? 7.151 -0.154 -0.989 1.00 94.25 217 ALA A CA 1
ATOM 1591 C C . ALA A 1 217 ? 7.531 0.130 0.474 1.00 94.25 217 ALA A C 1
ATOM 15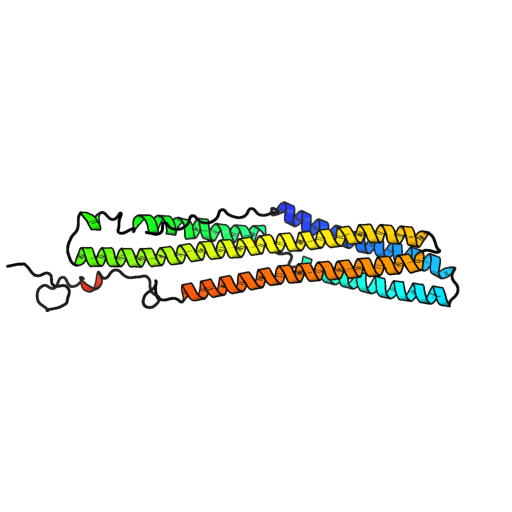93 O O . ALA A 1 217 ? 6.847 -0.342 1.379 1.00 94.25 217 ALA A O 1
ATOM 1594 N N . ALA A 1 218 ? 8.570 0.935 0.717 1.00 95.38 218 ALA A N 1
ATOM 1595 C CA . ALA A 1 218 ? 8.950 1.365 2.062 1.00 95.38 218 ALA A CA 1
ATOM 1596 C C . ALA A 1 218 ? 7.864 2.234 2.720 1.00 95.38 218 ALA A C 1
ATOM 1598 O O . ALA A 1 218 ? 7.546 2.039 3.891 1.00 95.38 218 ALA A O 1
ATOM 1599 N N . ALA A 1 219 ? 7.240 3.141 1.962 1.00 94.81 219 ALA A N 1
ATOM 1600 C CA . ALA A 1 219 ? 6.122 3.943 2.456 1.00 94.81 219 ALA A CA 1
ATOM 1601 C C . ALA A 1 219 ? 4.913 3.072 2.839 1.00 94.81 219 ALA A C 1
ATOM 1603 O O . ALA A 1 219 ? 4.308 3.286 3.887 1.00 94.81 219 ALA A O 1
ATOM 1604 N N . LEU A 1 220 ? 4.587 2.054 2.034 1.00 94.94 220 LEU A N 1
ATOM 1605 C CA . LEU A 1 220 ? 3.539 1.091 2.380 1.00 94.94 220 LEU A CA 1
ATOM 1606 C C . LEU A 1 220 ? 3.912 0.264 3.620 1.00 94.94 220 LEU A C 1
ATOM 1608 O O . LEU A 1 220 ? 3.059 0.036 4.473 1.00 94.94 220 LEU A O 1
ATOM 1612 N N . ALA A 1 221 ? 5.173 -0.153 3.752 1.00 95.25 221 ALA A N 1
ATOM 1613 C CA . ALA A 1 221 ? 5.646 -0.886 4.925 1.00 95.25 221 ALA A CA 1
ATOM 1614 C C . ALA A 1 221 ? 5.479 -0.072 6.220 1.00 95.25 221 ALA A C 1
ATOM 1616 O O . ALA A 1 221 ? 5.019 -0.623 7.215 1.00 95.25 221 ALA A O 1
ATOM 1617 N N . ALA A 1 222 ? 5.741 1.238 6.186 1.00 95.62 222 ALA A N 1
ATOM 1618 C CA . ALA A 1 222 ? 5.498 2.126 7.326 1.00 95.62 222 ALA A CA 1
ATOM 1619 C C . ALA A 1 222 ? 4.006 2.198 7.713 1.00 95.62 222 ALA A C 1
ATOM 1621 O O . ALA A 1 222 ? 3.664 2.245 8.894 1.00 95.62 222 ALA A O 1
ATOM 1622 N N . VAL A 1 223 ? 3.092 2.154 6.734 1.00 95.19 223 VAL A N 1
ATOM 1623 C CA . VAL A 1 223 ? 1.647 2.061 7.014 1.00 95.19 223 VAL A CA 1
ATOM 1624 C C . VAL A 1 223 ? 1.306 0.724 7.677 1.00 95.19 223 VAL A C 1
ATOM 1626 O O . VAL A 1 223 ? 0.526 0.697 8.626 1.00 95.19 223 VAL A O 1
ATOM 1629 N N . VAL A 1 224 ? 1.892 -0.383 7.213 1.00 95.38 224 VAL A N 1
ATOM 1630 C CA . VAL A 1 224 ? 1.679 -1.720 7.797 1.00 95.38 224 VAL A CA 1
ATOM 1631 C C . VAL A 1 224 ? 2.208 -1.807 9.231 1.00 95.38 224 VAL A C 1
ATOM 1633 O O . VAL A 1 224 ? 1.555 -2.409 10.085 1.00 95.38 224 VAL A O 1
ATOM 1636 N N . GLU A 1 225 ? 3.355 -1.194 9.514 1.00 95.69 225 GLU A N 1
ATOM 1637 C CA . GLU A 1 225 ? 3.909 -1.083 10.867 1.00 95.69 225 GLU A CA 1
ATOM 1638 C C . GLU A 1 225 ? 2.938 -0.342 11.790 1.00 95.69 225 GLU A C 1
ATOM 1640 O O . GLU A 1 225 ? 2.513 -0.888 12.806 1.00 95.69 225 GLU A O 1
ATOM 1645 N N . TRP A 1 226 ? 2.455 0.827 11.364 1.00 95.00 226 TRP A N 1
ATOM 1646 C CA . TRP A 1 226 ? 1.472 1.589 12.133 1.00 95.00 226 TRP A CA 1
ATOM 1647 C C . TRP A 1 226 ? 0.165 0.805 12.383 1.00 95.00 226 TRP A C 1
ATOM 1649 O O . TRP A 1 226 ? -0.393 0.854 13.480 1.00 95.00 226 TRP A O 1
ATOM 1659 N N . VAL A 1 227 ? -0.323 0.032 11.404 1.00 94.94 227 VAL A N 1
ATOM 1660 C CA . VAL A 1 227 ? -1.494 -0.852 11.595 1.00 94.94 227 VAL A CA 1
ATOM 1661 C C . VAL A 1 227 ? -1.197 -1.957 12.613 1.00 94.94 227 VAL A C 1
ATOM 1663 O O . VAL A 1 227 ? -2.066 -2.319 13.407 1.00 94.94 227 VAL A O 1
ATOM 1666 N N . SER A 1 228 ? 0.023 -2.490 12.619 1.00 95.94 228 SER A N 1
ATOM 1667 C CA . SER A 1 228 ? 0.443 -3.528 13.567 1.00 95.94 228 SER A CA 1
ATOM 1668 C C . SER A 1 228 ? 0.481 -2.998 15.006 1.00 95.94 228 SER A C 1
ATOM 1670 O O . SER A 1 228 ? 0.028 -3.682 15.930 1.00 95.94 228 SER A O 1
ATOM 1672 N N . ASP A 1 229 ? 0.921 -1.754 15.193 1.00 94.62 229 ASP A N 1
ATOM 1673 C CA . ASP A 1 229 ? 0.879 -1.056 16.483 1.00 94.62 229 ASP A CA 1
ATOM 1674 C C . ASP A 1 229 ? -0.558 -0.790 16.945 1.00 94.62 229 ASP A C 1
ATOM 1676 O O . ASP A 1 229 ? -0.894 -0.993 18.118 1.00 94.62 229 ASP A O 1
ATOM 1680 N N . ALA A 1 230 ? -1.441 -0.399 16.020 1.00 92.50 230 ALA A N 1
ATOM 1681 C CA . ALA A 1 230 ? -2.861 -0.217 16.311 1.00 92.50 230 ALA A CA 1
ATOM 1682 C C . ALA A 1 230 ? -3.510 -1.533 16.777 1.00 92.50 230 ALA A C 1
ATOM 1684 O O . ALA A 1 230 ? -4.191 -1.559 17.803 1.00 92.50 230 ALA A O 1
ATOM 1685 N N . ILE A 1 231 ? -3.234 -2.652 16.097 1.00 93.81 231 ILE A N 1
ATOM 1686 C CA . ILE A 1 231 ? -3.709 -3.986 16.505 1.00 93.81 231 ILE A CA 1
ATOM 1687 C C . ILE A 1 231 ? -3.176 -4.363 17.892 1.00 93.81 231 ILE A C 1
ATOM 1689 O O . ILE A 1 231 ? -3.913 -4.920 18.706 1.00 93.81 231 ILE A O 1
ATOM 1693 N N . THR A 1 232 ? -1.911 -4.065 18.180 1.00 95.12 232 THR A N 1
ATOM 1694 C CA . THR A 1 232 ? -1.303 -4.344 19.489 1.00 95.12 232 THR A CA 1
ATOM 1695 C C . THR A 1 232 ? -1.978 -3.530 20.591 1.00 95.12 232 THR A C 1
ATOM 1697 O O . THR A 1 232 ? -2.335 -4.077 21.632 1.00 95.12 232 THR A O 1
ATOM 1700 N N . THR A 1 233 ? -2.263 -2.255 20.329 1.00 91.56 233 THR A N 1
ATOM 1701 C CA . THR A 1 233 ? 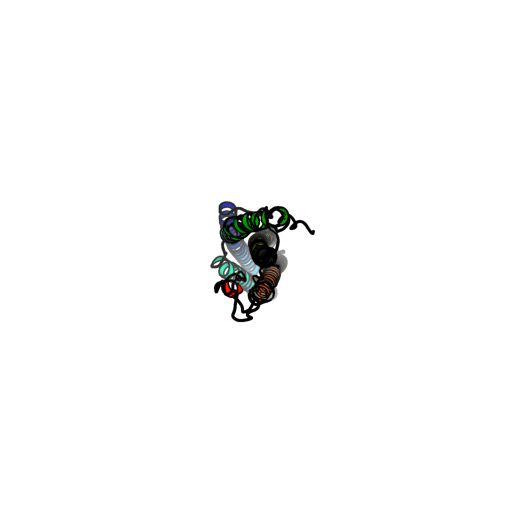-3.015 -1.382 21.242 1.00 91.56 233 THR A CA 1
ATOM 1702 C C . THR A 1 233 ? -4.426 -1.914 21.495 1.00 91.56 233 THR A C 1
ATOM 1704 O O . THR A 1 233 ? -4.858 -1.991 22.645 1.00 91.56 233 THR A O 1
ATOM 1707 N N . ILE A 1 234 ? -5.132 -2.349 20.448 1.00 90.44 234 ILE A N 1
ATOM 1708 C CA . ILE A 1 234 ? -6.462 -2.965 20.570 1.00 90.44 234 ILE A CA 1
ATOM 1709 C C . ILE A 1 234 ? -6.395 -4.233 21.428 1.00 90.44 234 ILE A C 1
ATOM 1711 O O . ILE A 1 234 ? -7.218 -4.409 22.323 1.00 90.44 234 ILE A O 1
ATOM 1715 N N . ARG A 1 235 ? -5.393 -5.096 21.214 1.00 90.81 235 ARG A N 1
ATOM 1716 C CA . ARG A 1 235 ? -5.185 -6.300 22.037 1.00 90.81 235 ARG A CA 1
ATOM 1717 C C . ARG A 1 235 ? -4.933 -5.963 23.500 1.00 90.81 235 ARG A C 1
ATOM 1719 O O . ARG A 1 235 ? -5.497 -6.626 24.361 1.00 90.81 235 ARG A O 1
ATOM 1726 N N . HIS A 1 236 ? -4.134 -4.937 23.783 1.00 89.25 236 HIS A N 1
ATOM 1727 C CA . HIS A 1 236 ? -3.910 -4.487 25.155 1.00 89.25 236 HIS A CA 1
ATOM 1728 C C . HIS A 1 236 ? -5.194 -3.987 25.811 1.00 89.25 236 HIS A C 1
ATOM 1730 O O . HIS A 1 236 ? -5.454 -4.358 26.946 1.00 89.25 236 HIS A O 1
ATOM 1736 N N . ARG A 1 237 ? -6.030 -3.225 25.097 1.00 85.00 237 ARG A N 1
ATOM 1737 C CA . ARG A 1 237 ? -7.325 -2.765 25.627 1.00 85.00 237 ARG A CA 1
ATOM 1738 C C . ARG A 1 237 ? -8.321 -3.899 25.842 1.00 85.00 237 ARG A C 1
ATOM 1740 O O . ARG A 1 237 ? -9.072 -3.863 26.803 1.00 85.00 237 ARG A O 1
ATOM 1747 N N . LEU A 1 238 ? -8.316 -4.909 24.975 1.00 83.44 238 LEU A N 1
ATOM 1748 C CA . LEU A 1 238 ? -9.130 -6.115 25.159 1.00 83.44 238 LEU A CA 1
ATOM 1749 C C . LEU A 1 238 ? -8.651 -6.969 26.341 1.00 83.44 238 LEU A C 1
ATOM 1751 O O . LEU A 1 238 ? -9.455 -7.663 26.953 1.00 83.44 238 LEU A O 1
ATOM 1755 N N . ALA A 1 239 ? -7.353 -6.932 26.647 1.00 83.81 239 ALA A N 1
ATOM 1756 C CA . ALA A 1 239 ? -6.767 -7.601 27.805 1.00 83.81 239 ALA A CA 1
ATOM 1757 C C . ALA A 1 239 ? -6.837 -6.758 29.092 1.00 83.81 239 ALA A C 1
ATOM 1759 O O . ALA A 1 239 ? -6.520 -7.266 30.164 1.00 83.81 239 ALA A O 1
ATOM 1760 N N . ASP A 1 240 ? -7.220 -5.482 29.001 1.00 81.25 240 ASP A N 1
ATOM 1761 C CA . ASP A 1 240 ? -7.343 -4.605 30.157 1.00 81.25 240 ASP A CA 1
ATOM 1762 C C . ASP A 1 240 ? -8.633 -4.924 30.928 1.00 81.25 240 ASP A C 1
ATOM 1764 O O . ASP A 1 240 ? -9.753 -4.691 30.469 1.00 81.25 240 ASP A O 1
ATOM 1768 N N . HIS A 1 241 ? -8.461 -5.466 32.132 1.00 74.31 241 HIS A N 1
ATOM 1769 C CA . HIS A 1 241 ? -9.552 -5.850 33.025 1.00 74.31 241 HIS A CA 1
ATOM 1770 C C . HIS A 1 241 ? -10.208 -4.658 33.736 1.00 74.31 241 HIS A C 1
ATOM 1772 O O . HIS A 1 241 ? -11.176 -4.852 34.470 1.00 74.31 241 HIS A O 1
ATOM 1778 N N . GLY A 1 242 ? -9.733 -3.422 33.528 1.00 78.56 242 GLY A N 1
ATOM 1779 C CA . GLY A 1 242 ? -10.304 -2.235 34.172 1.00 78.56 242 GLY A CA 1
ATOM 1780 C C . GLY A 1 242 ? -11.795 -2.038 33.871 1.00 78.56 242 GLY A C 1
ATOM 1781 O O . GLY A 1 242 ? -12.574 -1.733 34.772 1.00 78.56 242 GLY A O 1
ATOM 1782 N N . ALA A 1 243 ? -12.207 -2.268 32.621 1.00 77.25 243 ALA A N 1
ATOM 1783 C CA . ALA A 1 243 ? -13.614 -2.217 32.212 1.00 77.25 243 ALA A CA 1
ATOM 1784 C C . ALA A 1 243 ? -14.312 -3.594 32.244 1.00 77.25 243 ALA A C 1
ATOM 1786 O O . ALA A 1 243 ? -15.535 -3.665 32.140 1.00 77.25 243 ALA A O 1
ATOM 1787 N N . PHE A 1 244 ? -13.543 -4.674 32.411 1.00 81.69 244 PHE A N 1
ATOM 1788 C CA . PHE A 1 244 ? -13.999 -6.066 32.419 1.00 81.69 244 PHE A CA 1
ATOM 1789 C C . PHE A 1 244 ? -13.421 -6.798 33.639 1.00 81.69 244 PHE A C 1
ATOM 1791 O O . PHE A 1 244 ? -12.409 -7.499 33.507 1.00 81.69 244 PHE A O 1
ATOM 1798 N N . PRO A 1 245 ? -14.025 -6.626 34.832 1.00 76.38 245 PRO A N 1
ATOM 1799 C CA . PRO A 1 245 ? -13.574 -7.297 36.047 1.00 76.38 245 PRO A CA 1
ATOM 1800 C C 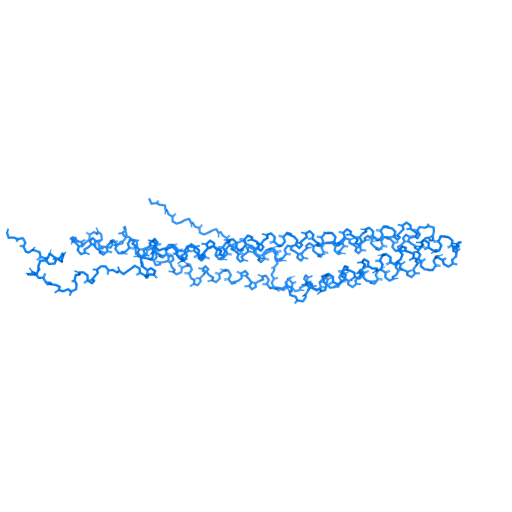. PRO A 1 245 ? -13.496 -8.810 35.819 1.00 76.38 245 PRO A C 1
ATOM 1802 O O . PRO A 1 245 ? -14.418 -9.399 35.255 1.00 76.38 245 PRO A O 1
ATOM 1805 N N . ASP A 1 246 ? -12.374 -9.426 36.196 1.00 78.00 246 ASP A N 1
ATOM 1806 C CA . ASP A 1 246 ? -12.087 -10.854 35.978 1.00 78.00 246 ASP A CA 1
ATOM 1807 C C . ASP A 1 246 ? -12.152 -11.310 34.502 1.00 78.00 246 ASP A C 1
ATOM 1809 O O . ASP A 1 246 ? -12.318 -12.493 34.205 1.00 78.00 246 ASP A O 1
ATOM 1813 N N . GLY A 1 247 ? -12.037 -10.373 33.551 1.00 75.25 247 GLY A N 1
ATOM 1814 C CA . GLY A 1 247 ? -12.191 -10.643 32.116 1.00 75.25 247 GLY A CA 1
ATOM 1815 C C . GLY A 1 247 ? -13.631 -10.947 31.698 1.00 75.25 247 GLY A C 1
ATOM 1816 O O . GLY A 1 247 ? -13.865 -11.389 30.574 1.00 75.25 247 GLY A O 1
ATOM 1817 N N . ALA A 1 248 ? -14.594 -10.717 32.590 1.00 83.12 248 ALA A N 1
ATOM 1818 C CA . ALA A 1 248 ? -16.006 -10.929 32.346 1.00 83.12 248 ALA A CA 1
ATOM 1819 C C . ALA A 1 248 ? -16.734 -9.602 32.121 1.00 83.12 248 ALA A C 1
ATOM 1821 O O . ALA A 1 248 ? -16.274 -8.515 32.480 1.00 83.12 248 ALA A O 1
ATOM 1822 N N . TRP A 1 249 ? -17.921 -9.704 31.528 1.00 86.25 249 TRP A N 1
ATOM 1823 C CA . TRP A 1 249 ? -18.853 -8.587 31.493 1.00 86.25 249 TRP A CA 1
ATOM 1824 C C . TRP A 1 249 ? -19.162 -8.118 32.926 1.00 86.25 249 TRP A C 1
ATOM 1826 O O . TRP A 1 249 ? -19.418 -8.979 33.773 1.00 86.25 249 TRP A O 1
ATOM 1836 N N . PRO A 1 250 ? -19.192 -6.800 33.217 1.00 84.31 250 PRO A N 1
ATOM 1837 C CA . PRO A 1 250 ? -19.541 -6.306 34.545 1.00 84.31 250 PRO A CA 1
ATOM 1838 C C . PRO A 1 250 ? -20.935 -6.786 34.962 1.00 84.31 250 PRO A C 1
ATOM 1840 O O . PRO A 1 250 ? -21.968 -6.287 34.495 1.00 84.31 250 PRO A O 1
ATOM 1843 N N . ALA A 1 251 ? -20.962 -7.790 35.837 1.00 79.88 251 ALA A N 1
ATOM 1844 C CA . ALA A 1 251 ? -22.197 -8.361 36.336 1.00 79.88 251 ALA A CA 1
ATOM 1845 C C . ALA A 1 251 ? -22.846 -7.402 37.348 1.00 79.88 251 ALA A C 1
ATOM 1847 O O . ALA A 1 251 ? -22.150 -6.808 38.180 1.00 79.88 251 ALA A O 1
ATOM 1848 N N . PRO A 1 252 ? -24.178 -7.238 37.313 1.00 73.69 252 PRO A N 1
ATOM 1849 C CA . PRO A 1 252 ? -24.877 -6.491 38.344 1.00 73.69 252 PRO A CA 1
ATOM 1850 C C . PRO A 1 252 ? -24.740 -7.209 39.690 1.00 73.69 252 PRO A C 1
ATOM 1852 O O . PRO A 1 252 ? -24.886 -8.430 39.768 1.00 73.69 252 PRO A O 1
ATOM 1855 N N . ALA A 1 253 ? -24.552 -6.446 40.770 1.00 68.00 253 ALA A N 1
ATOM 1856 C CA . ALA A 1 253 ? -24.415 -6.968 42.135 1.00 68.00 253 ALA A CA 1
ATOM 1857 C C . ALA A 1 253 ? -25.691 -7.647 42.683 1.00 68.00 253 ALA A C 1
ATOM 1859 O O . ALA A 1 253 ? -25.741 -8.005 43.853 1.00 68.00 253 ALA A O 1
ATOM 1860 N N . SER A 1 254 ? -26.706 -7.855 41.839 1.00 63.56 254 SER A N 1
ATOM 1861 C CA . SER A 1 254 ? -27.963 -8.555 42.127 1.00 63.56 254 SER A CA 1
ATOM 1862 C C . SER A 1 254 ? -27.792 -9.888 42.864 1.00 63.56 254 SER A C 1
ATOM 1864 O O . SER A 1 254 ? -28.616 -10.216 43.710 1.00 63.56 254 SER A O 1
ATOM 1866 N N . THR A 1 255 ? -26.700 -10.623 42.633 1.00 62.69 255 THR A N 1
ATOM 1867 C CA . THR A 1 255 ? -26.392 -11.868 43.357 1.00 62.69 255 THR A CA 1
ATOM 1868 C C . THR A 1 255 ? -26.143 -11.657 44.851 1.00 62.69 255 THR A C 1
ATOM 1870 O O . THR A 1 255 ? -26.432 -12.556 45.631 1.00 62.69 255 THR A O 1
ATOM 1873 N N . ARG A 1 256 ? -25.674 -10.473 45.274 1.00 59.06 256 ARG A N 1
ATOM 1874 C CA . ARG A 1 256 ? -25.541 -10.100 46.696 1.00 59.06 256 ARG A CA 1
ATOM 1875 C C . ARG A 1 256 ? -26.874 -9.774 47.368 1.00 59.06 256 ARG A C 1
ATOM 1877 O O . ARG A 1 256 ? -26.920 -9.699 48.587 1.00 59.06 256 ARG A O 1
ATOM 1884 N N . PHE A 1 257 ? -27.932 -9.571 46.587 1.00 60.59 257 PHE A N 1
ATOM 1885 C CA . PHE A 1 257 ? -29.277 -9.261 47.076 1.00 60.59 257 PHE A CA 1
ATOM 1886 C C . PHE A 1 257 ? -30.278 -10.386 46.769 1.00 60.59 257 PHE A C 1
ATOM 1888 O O . PHE A 1 257 ? -31.479 -10.207 46.946 1.00 60.59 257 PHE A O 1
ATOM 1895 N N . ALA A 1 258 ? -29.797 -11.539 46.288 1.00 63.16 258 ALA A N 1
ATOM 1896 C CA . ALA A 1 258 ? -30.639 -12.631 45.807 1.00 63.16 258 ALA A CA 1
ATOM 1897 C C . ALA A 1 258 ? -31.254 -13.487 46.928 1.00 63.16 258 ALA A C 1
ATOM 1899 O O . ALA A 1 258 ? -32.239 -14.176 46.670 1.00 63.16 258 ALA A O 1
ATOM 1900 N N . ASP A 1 259 ? -30.697 -13.468 48.145 1.00 63.69 259 ASP A N 1
ATOM 1901 C CA . ASP A 1 259 ? -31.188 -14.295 49.257 1.00 63.69 259 ASP A CA 1
ATOM 1902 C C . ASP A 1 259 ? -32.360 -13.675 50.033 1.00 63.69 259 ASP A C 1
ATOM 1904 O O . ASP A 1 259 ? -33.016 -14.392 50.788 1.00 63.69 259 ASP A O 1
ATOM 1908 N N . ALA A 1 260 ? -32.649 -12.379 49.822 1.00 58.25 260 ALA A N 1
ATOM 1909 C CA . ALA A 1 260 ? -33.688 -11.605 50.515 1.00 58.25 260 ALA A CA 1
ATOM 1910 C C . ALA A 1 260 ? -33.744 -11.873 52.036 1.00 58.25 260 ALA A C 1
ATOM 1912 O O . ALA A 1 260 ? -34.808 -11.817 52.662 1.00 58.25 260 ALA A O 1
ATOM 1913 N N . SER A 1 261 ? -32.598 -12.213 52.625 1.00 60.34 261 SER A N 1
ATOM 1914 C CA . SER A 1 261 ? -32.510 -12.711 53.985 1.00 60.34 261 SER A CA 1
ATOM 1915 C C . SER A 1 261 ? -32.492 -11.544 54.966 1.00 60.34 261 SER A C 1
ATOM 1917 O O . SER A 1 261 ? -31.597 -10.707 54.942 1.00 60.34 261 SER A O 1
ATOM 1919 N N . MET A 1 262 ? -33.499 -11.463 55.840 1.00 56.28 262 MET A N 1
ATOM 1920 C CA . MET A 1 262 ? -33.598 -10.396 56.850 1.00 56.28 262 MET A CA 1
ATOM 1921 C C . MET A 1 262 ? -32.867 -10.727 58.163 1.00 56.28 262 MET A C 1
ATOM 1923 O O . MET A 1 262 ? -32.869 -9.913 59.084 1.00 56.28 262 MET A O 1
ATOM 1927 N N . THR A 1 263 ? -32.312 -11.937 58.311 1.00 53.97 263 THR A N 1
ATOM 1928 C CA . THR A 1 263 ? -31.963 -12.482 59.641 1.00 53.97 263 THR A CA 1
ATOM 1929 C C . THR A 1 263 ? -30.584 -13.126 59.769 1.00 53.97 263 THR A C 1
ATOM 1931 O O . THR A 1 263 ? -30.222 -13.502 60.881 1.00 53.97 263 THR A O 1
ATOM 1934 N N . ASP A 1 264 ? -29.803 -13.279 58.698 1.00 59.50 264 ASP A N 1
ATOM 1935 C CA . ASP A 1 264 ? -28.511 -13.993 58.756 1.00 59.50 264 ASP A CA 1
ATOM 1936 C C . ASP A 1 264 ? -27.270 -13.093 58.879 1.00 59.50 264 ASP A C 1
ATOM 1938 O O . ASP A 1 264 ? -26.151 -13.602 58.957 1.00 59.50 264 ASP A O 1
ATOM 1942 N N . GLY A 1 265 ? -27.450 -11.770 58.954 1.00 54.34 265 GLY A N 1
ATOM 1943 C CA . GLY A 1 265 ? -26.343 -10.823 59.115 1.00 54.34 265 GLY A CA 1
ATOM 1944 C C . GLY A 1 265 ? -25.461 -10.681 57.872 1.00 54.34 265 GLY A C 1
ATOM 1945 O O . GLY A 1 265 ? -24.320 -10.223 57.978 1.00 54.34 265 GLY A O 1
ATOM 1946 N N . THR A 1 266 ? -25.954 -11.082 56.699 1.00 56.34 266 THR A N 1
ATOM 1947 C CA . THR A 1 266 ? -25.307 -10.786 55.419 1.00 56.34 266 THR A CA 1
ATOM 1948 C C . THR A 1 266 ? -25.515 -9.316 55.024 1.00 56.34 266 THR A C 1
ATOM 1950 O O . THR A 1 266 ? -26.485 -8.681 55.435 1.00 56.34 266 THR A O 1
ATOM 1953 N N . PRO A 1 267 ? -24.616 -8.728 54.208 1.00 52.56 267 PRO A N 1
ATOM 1954 C CA . PRO A 1 267 ? -24.672 -7.312 53.819 1.00 52.56 267 PRO A CA 1
ATOM 1955 C C . PRO A 1 267 ? -25.882 -6.924 52.947 1.00 52.56 267 PRO A C 1
ATOM 1957 O O . PRO A 1 267 ? -25.919 -5.811 52.419 1.00 52.56 267 PRO A O 1
ATOM 1960 N N . SER A 1 268 ? -26.856 -7.819 52.775 1.00 55.97 268 SER A N 1
ATOM 1961 C CA . SER A 1 268 ? -28.126 -7.531 52.1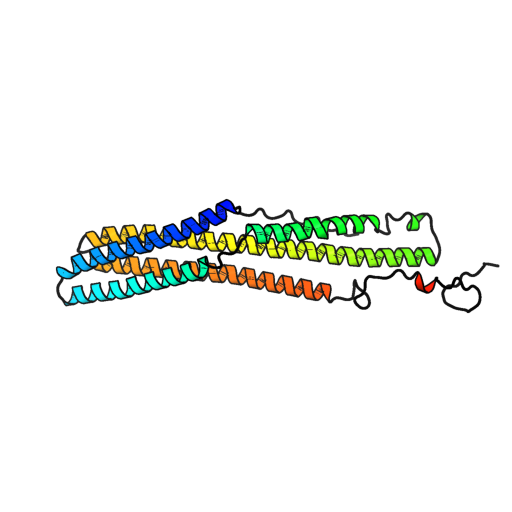19 1.00 55.97 268 SER A CA 1
ATOM 1962 C C . SER A 1 268 ? -29.006 -6.596 52.972 1.00 55.97 268 SER A C 1
ATOM 1964 O O . SER A 1 268 ? -29.803 -5.875 52.384 1.00 55.97 268 SER A O 1
ATOM 1966 N N . ASP A 1 269 ? -28.796 -6.544 54.303 1.00 50.12 269 ASP A N 1
ATOM 1967 C CA . ASP A 1 269 ? -29.352 -5.626 55.326 1.00 50.12 269 ASP A CA 1
ATOM 1968 C C . ASP A 1 269 ? -30.592 -4.824 54.882 1.00 50.12 269 ASP A C 1
ATOM 1970 O O . ASP A 1 269 ? -30.588 -3.603 54.688 1.00 50.12 269 ASP A O 1
ATOM 1974 N N . TRP A 1 270 ? -31.687 -5.559 54.741 1.00 54.62 270 TRP A N 1
ATOM 1975 C CA . TRP A 1 270 ? -33.039 -5.036 54.661 1.00 54.62 270 TRP A CA 1
ATOM 1976 C C . TRP A 1 270 ? -33.500 -4.878 56.115 1.00 54.62 270 TRP A C 1
ATOM 1978 O O . TRP A 1 270 ? -34.172 -5.749 56.664 1.00 54.62 270 TRP A O 1
ATOM 1988 N N . THR A 1 271 ? -33.062 -3.823 56.801 1.00 55.38 271 THR A N 1
ATOM 1989 C CA . THR A 1 271 ? -33.476 -3.577 58.187 1.00 55.38 271 THR A CA 1
ATOM 1990 C C . THR A 1 271 ? -34.776 -2.785 58.191 1.00 55.38 271 THR A C 1
ATOM 1992 O O . THR A 1 271 ? -34.832 -1.677 57.665 1.00 55.38 271 THR A O 1
ATOM 1995 N N . LEU A 1 272 ? -35.833 -3.342 58.789 1.00 49.78 272 LEU A N 1
ATOM 1996 C CA . LEU A 1 272 ? -37.003 -2.549 59.158 1.00 49.78 272 LEU A CA 1
ATOM 1997 C C . LEU A 1 272 ? -36.554 -1.552 60.228 1.00 49.78 272 LEU A C 1
ATOM 1999 O O . LEU A 1 272 ? -36.286 -1.963 61.360 1.00 49.78 272 LEU A O 1
ATOM 2003 N N . ASP A 1 273 ? -36.453 -0.274 59.862 1.00 49.66 273 ASP A N 1
ATOM 2004 C CA . ASP A 1 273 ? -36.335 0.803 60.842 1.00 49.66 273 ASP A CA 1
ATOM 2005 C C . ASP A 1 273 ? -37.483 0.646 61.850 1.00 49.66 273 ASP A C 1
ATOM 2007 O O . ASP A 1 273 ? -38.662 0.604 61.479 1.00 49.66 273 ASP A O 1
ATOM 2011 N N . ARG A 1 274 ? -37.118 0.462 63.120 1.00 46.78 274 ARG A N 1
ATOM 2012 C CA . ARG A 1 274 ? -38.042 0.438 64.256 1.00 46.78 274 ARG A CA 1
ATOM 2013 C C . ARG A 1 274 ? -38.072 1.793 64.932 1.00 46.78 274 ARG A C 1
ATOM 2015 O O . ARG A 1 274 ? -36.974 2.331 65.186 1.00 46.78 274 ARG A O 1
#